Protein AF-A0A5S4VM87-F1 (afdb_monomer_lite)

Structure (mmCIF, N/CA/C/O backbone):
data_AF-A0A5S4VM87-F1
#
_entry.id   AF-A0A5S4VM87-F1
#
loop_
_atom_site.group_PDB
_atom_site.id
_atom_site.type_symbol
_atom_site.label_atom_id
_atom_site.label_alt_id
_atom_site.label_comp_id
_atom_site.label_asym_id
_atom_site.label_entity_id
_atom_site.label_seq_id
_atom_site.pdbx_PDB_ins_code
_atom_site.Cartn_x
_atom_site.Cartn_y
_atom_site.Cartn_z
_atom_site.occupancy
_atom_site.B_iso_or_equiv
_atom_site.auth_seq_id
_atom_site.auth_comp_id
_atom_site.auth_asym_id
_atom_site.auth_atom_id
_atom_site.pdbx_PDB_model_num
ATOM 1 N N . MET A 1 1 ? -28.942 -15.467 -16.235 1.00 55.66 1 MET A N 1
ATOM 2 C CA . MET A 1 1 ? -27.578 -14.968 -15.940 1.00 55.66 1 MET A CA 1
ATOM 3 C C . MET A 1 1 ? -27.673 -13.908 -14.853 1.00 55.66 1 MET A C 1
ATOM 5 O O . MET A 1 1 ? -28.450 -12.975 -15.022 1.00 55.66 1 MET A O 1
ATOM 9 N N . ASN A 1 2 ? -26.977 -14.103 -13.729 1.00 70.94 2 ASN A N 1
ATOM 10 C CA . ASN A 1 2 ? -27.071 -13.259 -12.532 1.00 70.94 2 ASN A CA 1
ATOM 11 C C . ASN A 1 2 ? -26.758 -11.784 -12.869 1.00 70.94 2 ASN A C 1
ATOM 13 O O . ASN A 1 2 ? -25.857 -11.521 -13.667 1.00 70.94 2 ASN A O 1
ATOM 17 N N . ILE A 1 3 ? -27.492 -10.825 -12.297 1.00 60.91 3 ILE A N 1
ATOM 18 C CA . ILE A 1 3 ? -27.355 -9.392 -12.619 1.00 60.91 3 ILE A CA 1
ATOM 19 C C . ILE A 1 3 ? -25.920 -8.898 -12.370 1.00 60.91 3 ILE A C 1
ATOM 21 O O . ILE A 1 3 ? -25.386 -8.104 -13.139 1.00 60.91 3 ILE A O 1
ATOM 25 N N . TYR A 1 4 ? -25.250 -9.481 -11.373 1.00 54.44 4 TYR A N 1
ATOM 26 C CA . TYR A 1 4 ? -23.844 -9.235 -11.057 1.00 54.44 4 TYR A CA 1
ATOM 27 C C . TYR A 1 4 ? -22.885 -9.731 -12.148 1.00 54.44 4 TYR A C 1
ATOM 29 O O . TYR A 1 4 ? -21.926 -9.040 -12.472 1.00 54.44 4 TYR A O 1
ATOM 37 N N . LEU A 1 5 ? -23.173 -10.874 -12.781 1.00 54.44 5 LEU A N 1
ATOM 38 C CA . LEU A 1 5 ? -22.379 -11.404 -13.898 1.00 54.44 5 LEU A CA 1
ATOM 39 C C . LEU A 1 5 ? -22.463 -10.500 -15.134 1.00 54.44 5 LEU A C 1
ATOM 41 O O . LEU A 1 5 ? -21.468 -10.315 -15.827 1.00 54.44 5 LEU A O 1
ATOM 45 N N . LYS A 1 6 ? -23.630 -9.891 -15.388 1.00 62.97 6 LYS A N 1
ATOM 46 C CA . LYS A 1 6 ? -23.779 -8.892 -16.459 1.00 62.97 6 LYS A CA 1
ATOM 47 C C . LYS A 1 6 ? -22.964 -7.632 -16.173 1.00 62.97 6 LYS A C 1
ATOM 49 O O . LYS A 1 6 ? -22.303 -7.130 -17.074 1.00 62.97 6 LYS A O 1
ATOM 54 N N . ILE A 1 7 ? -22.987 -7.144 -14.932 1.00 67.56 7 ILE A N 1
ATOM 55 C CA . ILE A 1 7 ? -22.220 -5.955 -14.531 1.00 67.56 7 ILE A CA 1
ATOM 56 C C . ILE A 1 7 ? -20.717 -6.215 -14.667 1.00 67.56 7 ILE A C 1
ATOM 58 O O . ILE A 1 7 ? -20.028 -5.412 -15.286 1.00 67.56 7 ILE A O 1
ATOM 62 N N . ILE A 1 8 ? -20.221 -7.350 -14.165 1.00 66.44 8 ILE A N 1
ATOM 63 C CA . ILE A 1 8 ? -18.809 -7.738 -14.304 1.00 66.44 8 ILE A 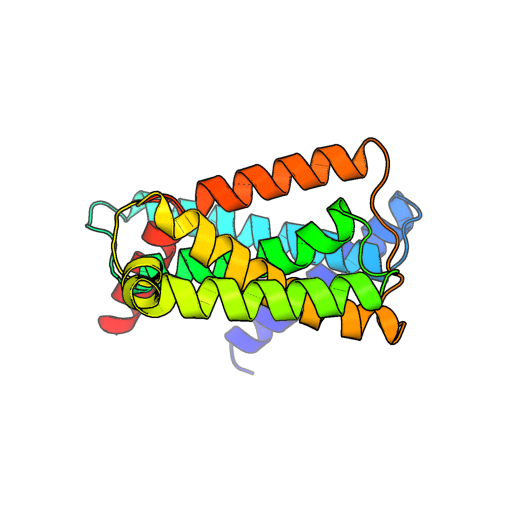CA 1
ATOM 64 C C . ILE A 1 8 ? -18.423 -7.846 -15.785 1.00 66.44 8 ILE A C 1
ATOM 66 O O . ILE A 1 8 ? -17.392 -7.313 -16.180 1.00 66.44 8 ILE A O 1
ATOM 70 N N . GLY A 1 9 ? -19.272 -8.455 -16.620 1.00 68.31 9 GLY A N 1
ATOM 71 C CA . GLY A 1 9 ? -19.034 -8.543 -18.064 1.00 68.31 9 GLY A CA 1
ATOM 72 C C . GLY A 1 9 ? -18.913 -7.174 -18.743 1.00 68.31 9 GLY A C 1
ATOM 73 O O . GLY A 1 9 ? -18.001 -6.961 -19.537 1.00 68.31 9 GLY A O 1
ATOM 74 N N . ILE A 1 10 ? -19.778 -6.218 -18.390 1.00 76.12 10 ILE A N 1
ATOM 75 C CA . ILE A 1 10 ? -19.731 -4.845 -18.923 1.00 76.12 10 ILE A CA 1
ATOM 76 C C . ILE A 1 10 ? -18.474 -4.105 -18.447 1.00 76.12 10 ILE A C 1
ATOM 78 O O . ILE A 1 10 ? -17.843 -3.404 -19.234 1.00 76.12 10 ILE A O 1
ATOM 82 N N . GLN A 1 11 ? -18.080 -4.271 -17.182 1.00 67.38 11 GLN A N 1
ATOM 83 C CA . GLN A 1 11 ? -16.852 -3.672 -16.645 1.00 67.38 11 GLN A CA 1
ATOM 84 C C . GLN A 1 11 ? -15.604 -4.219 -17.344 1.00 67.38 11 GLN A C 1
ATOM 86 O O . GLN A 1 11 ? -14.703 -3.455 -17.681 1.00 67.38 11 GLN A O 1
ATOM 91 N N . PHE A 1 12 ? -15.574 -5.526 -17.609 1.00 73.88 12 PHE A N 1
ATOM 92 C CA . PHE A 1 12 ? -14.475 -6.178 -18.316 1.00 73.88 12 PHE A CA 1
ATOM 93 C C . PHE A 1 12 ? -14.371 -5.701 -19.772 1.00 73.88 12 PHE A C 1
ATOM 95 O O . PHE A 1 12 ? -13.284 -5.377 -20.242 1.00 73.88 12 PHE A O 1
ATOM 102 N N . LEU A 1 13 ? -15.508 -5.553 -20.461 1.00 78.81 13 LEU A N 1
ATOM 103 C CA . LEU A 1 13 ? -15.570 -4.966 -21.804 1.00 78.81 13 LEU A CA 1
ATOM 104 C C . LEU A 1 13 ? -15.088 -3.509 -21.830 1.00 78.81 13 LEU A C 1
ATOM 106 O O . LEU A 1 13 ? -14.340 -3.133 -22.728 1.00 78.81 13 LEU A O 1
ATOM 110 N N . ALA A 1 14 ? -15.471 -2.698 -20.840 1.00 76.56 14 ALA A N 1
ATOM 111 C CA . ALA A 1 14 ? -15.020 -1.311 -20.732 1.00 76.56 14 ALA A CA 1
ATOM 112 C C . ALA A 1 14 ? -13.506 -1.202 -20.477 1.00 76.56 14 ALA A C 1
ATOM 114 O O . ALA A 1 14 ? -12.863 -0.300 -21.009 1.00 76.56 14 ALA A O 1
ATOM 115 N N . LEU A 1 15 ? -12.934 -2.128 -19.699 1.00 75.50 15 LEU A N 1
ATOM 116 C CA . LEU A 1 15 ? -11.491 -2.221 -19.460 1.00 75.50 15 LEU A CA 1
ATOM 117 C C . LEU A 1 15 ? -10.720 -2.558 -20.738 1.00 75.50 15 LEU A C 1
ATOM 119 O O . LEU A 1 15 ? -9.757 -1.866 -21.057 1.00 75.50 15 LEU A O 1
ATOM 123 N N . ILE A 1 16 ? -11.170 -3.573 -21.481 1.00 75.69 16 ILE A N 1
ATOM 124 C CA . ILE A 1 16 ? -10.553 -3.972 -22.754 1.00 75.69 16 ILE A CA 1
ATOM 125 C C . ILE A 1 16 ? -10.645 -2.826 -23.763 1.00 75.69 16 ILE A C 1
ATOM 127 O O . ILE A 1 16 ? -9.636 -2.423 -24.333 1.00 75.69 16 ILE A O 1
ATOM 131 N N . PHE A 1 17 ? -11.835 -2.247 -23.941 1.00 82.19 17 PHE A N 1
ATOM 132 C CA . PHE A 1 17 ? -12.043 -1.177 -24.914 1.00 82.19 17 PHE A CA 1
ATOM 133 C C . PHE A 1 17 ? -11.267 0.094 -24.553 1.00 82.19 17 PHE A C 1
ATOM 135 O O . PHE A 1 17 ? -10.636 0.698 -25.415 1.00 82.19 17 PHE A O 1
ATOM 142 N N . GLY A 1 18 ? -11.262 0.483 -23.275 1.00 79.19 18 GLY A N 1
ATOM 143 C CA . GLY A 1 18 ? -10.449 1.599 -22.800 1.00 79.19 18 GLY A CA 1
ATOM 144 C C . GLY A 1 18 ? -8.955 1.351 -23.006 1.00 79.19 18 GLY A C 1
ATOM 145 O O . GLY A 1 18 ? -8.240 2.278 -23.381 1.00 79.19 18 GLY A O 1
ATOM 146 N N . GLY A 1 19 ? -8.495 0.111 -22.791 1.00 76.94 19 GLY A N 1
ATOM 147 C CA . GLY A 1 19 ? -7.107 -0.297 -23.008 1.00 76.94 19 GLY A CA 1
ATOM 148 C C . GLY A 1 19 ? -6.702 -0.166 -24.477 1.00 76.94 19 GLY A C 1
ATOM 149 O O . GLY A 1 19 ? -5.729 0.512 -24.797 1.00 76.94 19 GLY A O 1
ATOM 150 N N . MET 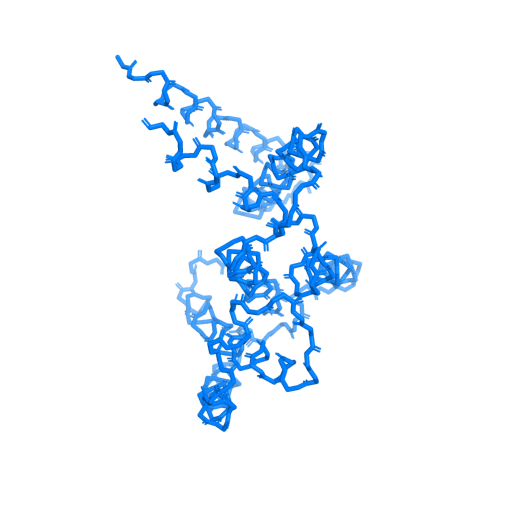A 1 20 ? -7.513 -0.707 -25.386 1.00 76.56 20 MET A N 1
ATOM 151 C CA . MET A 1 20 ? -7.290 -0.565 -26.830 1.00 76.56 20 MET A CA 1
ATOM 152 C C . MET A 1 20 ? -7.263 0.906 -27.274 1.00 76.56 20 MET A C 1
ATOM 154 O O . MET A 1 20 ? -6.466 1.302 -28.117 1.00 76.56 20 MET A O 1
ATOM 158 N N . LEU A 1 21 ? -8.125 1.747 -26.699 1.00 79.50 21 LEU A N 1
ATOM 159 C CA . LEU A 1 21 ? -8.234 3.157 -27.078 1.00 79.50 21 LEU A CA 1
ATOM 160 C C . LEU A 1 21 ? -7.004 3.968 -26.633 1.00 79.50 21 LEU A C 1
ATOM 162 O O . LEU A 1 21 ? -6.521 4.818 -27.378 1.00 79.50 21 LEU A O 1
ATOM 166 N N . LEU A 1 22 ? -6.467 3.685 -25.443 1.00 72.12 22 LEU A N 1
ATOM 167 C CA . LEU A 1 22 ? -5.230 4.294 -24.942 1.00 72.12 22 LEU A CA 1
ATOM 168 C C . LEU A 1 22 ? -3.988 3.829 -25.713 1.00 72.12 22 LEU A C 1
ATOM 170 O O . LEU A 1 22 ? -3.098 4.642 -25.949 1.00 72.12 22 LEU A O 1
ATOM 174 N N . GLU A 1 23 ? -3.950 2.566 -26.136 1.00 76.56 23 GLU A N 1
ATOM 175 C CA . GLU A 1 23 ? -2.900 2.038 -27.012 1.00 76.56 23 GLU A CA 1
ATOM 176 C C . GLU A 1 23 ? -2.871 2.802 -28.343 1.00 76.56 23 GLU A C 1
ATOM 178 O O . GLU A 1 23 ? -1.837 3.354 -28.708 1.00 76.56 23 GLU A O 1
ATOM 183 N N . ILE A 1 24 ? -4.024 2.947 -29.006 1.00 77.25 24 ILE A N 1
ATOM 184 C CA . ILE A 1 24 ? -4.137 3.654 -30.293 1.00 77.25 24 ILE A CA 1
ATOM 185 C C . ILE A 1 24 ? -3.801 5.148 -30.167 1.00 77.25 24 ILE A C 1
ATOM 187 O O . ILE A 1 24 ? -3.170 5.717 -31.055 1.00 77.25 24 ILE A O 1
ATOM 191 N N . LEU A 1 25 ? -4.248 5.812 -29.096 1.00 77.62 25 LEU A N 1
ATOM 192 C CA . LEU A 1 25 ? -4.077 7.263 -28.946 1.00 77.62 25 LEU A CA 1
ATOM 193 C C . LEU A 1 25 ? -2.673 7.683 -28.504 1.00 77.62 25 LEU A C 1
ATOM 195 O O . LEU A 1 25 ? -2.259 8.799 -28.818 1.00 77.62 25 LEU A O 1
ATOM 199 N N . PHE A 1 26 ? -1.977 6.846 -27.734 1.00 74.56 26 PHE A N 1
ATOM 200 C CA . PHE A 1 26 ? -0.723 7.225 -27.077 1.00 74.56 26 PHE A CA 1
ATOM 201 C C . PHE A 1 26 ? 0.467 6.336 -27.445 1.00 74.56 26 PHE A C 1
ATOM 203 O O . PHE A 1 26 ? 1.551 6.565 -26.911 1.00 74.56 26 PHE A O 1
ATOM 210 N N . ASP A 1 27 ? 0.276 5.361 -28.340 1.00 80.50 27 ASP A N 1
ATOM 211 C CA . ASP A 1 27 ? 1.308 4.427 -28.811 1.00 80.50 27 ASP A CA 1
ATOM 212 C C . ASP A 1 27 ? 2.045 3.743 -27.641 1.00 80.50 27 ASP A C 1
ATOM 214 O O . ASP A 1 27 ? 3.272 3.640 -27.586 1.00 80.50 27 ASP A O 1
ATOM 218 N N . ILE A 1 28 ? 1.269 3.343 -26.625 1.00 70.19 28 ILE A N 1
ATOM 219 C CA . ILE A 1 28 ? 1.766 2.667 -25.423 1.00 70.19 28 ILE A CA 1
ATOM 220 C C . ILE A 1 28 ? 1.501 1.158 -25.498 1.00 70.19 28 ILE A C 1
ATOM 222 O O . ILE A 1 28 ? 0.458 0.756 -26.006 1.00 70.19 28 ILE A O 1
ATOM 226 N N . PRO A 1 29 ? 2.380 0.306 -24.933 1.00 73.44 29 PRO A N 1
ATOM 227 C CA . PRO A 1 29 ? 2.191 -1.143 -24.955 1.00 73.44 29 PRO A CA 1
ATOM 228 C C . PRO A 1 29 ? 0.848 -1.593 -24.355 1.00 73.44 29 PRO A C 1
ATOM 230 O O . PRO A 1 29 ? 0.458 -1.101 -23.292 1.00 73.44 29 PRO A O 1
ATOM 233 N N . GLU A 1 30 ? 0.201 -2.590 -24.967 1.00 68.12 30 GLU A N 1
ATOM 234 C CA . GLU A 1 30 ? -1.118 -3.124 -24.573 1.00 68.12 30 GLU A CA 1
ATOM 235 C C . GLU A 1 30 ? -1.222 -3.423 -23.064 1.00 68.12 30 GLU A C 1
ATOM 237 O O . GLU A 1 30 ? -2.146 -2.974 -22.379 1.00 68.12 30 GLU A O 1
ATOM 242 N N . TRP A 1 31 ? -0.228 -4.121 -22.506 1.00 69.88 31 TRP A N 1
ATOM 243 C CA . TRP A 1 31 ? -0.197 -4.468 -21.081 1.00 69.88 31 TRP A CA 1
ATOM 244 C C . TRP A 1 31 ? -0.176 -3.220 -20.180 1.00 69.88 31 TRP A C 1
ATOM 246 O O . TRP A 1 31 ? -0.828 -3.197 -19.135 1.00 69.88 31 TRP A O 1
ATOM 256 N N . LEU A 1 32 ? 0.545 -2.166 -20.581 1.00 63.56 32 LEU A N 1
ATOM 257 C CA . LEU A 1 32 ? 0.647 -0.919 -19.826 1.00 63.56 32 LEU A CA 1
ATOM 258 C C . LEU A 1 32 ? -0.672 -0.156 -19.908 1.00 63.56 32 LEU A C 1
ATOM 260 O O . LEU A 1 32 ? -1.134 0.392 -18.907 1.00 63.56 32 LEU A O 1
ATOM 264 N N . SER A 1 33 ? -1.302 -0.174 -21.080 1.00 72.62 33 SER A N 1
ATOM 265 C CA . SER A 1 33 ? -2.617 0.413 -21.288 1.00 72.62 33 SER A CA 1
ATOM 266 C C . SER A 1 33 ? -3.683 -0.243 -20.402 1.00 72.62 33 SER A C 1
ATOM 268 O O . SER A 1 33 ? -4.384 0.445 -19.656 1.00 72.62 33 SER A O 1
ATOM 270 N N . LEU A 1 34 ? -3.740 -1.579 -20.369 1.00 68.38 34 LEU A N 1
ATOM 271 C CA . LEU A 1 34 ? -4.643 -2.333 -19.491 1.00 68.38 34 LEU A CA 1
ATOM 272 C C . LEU A 1 34 ? -4.407 -2.027 -18.006 1.00 68.38 34 LEU A C 1
ATOM 274 O O . LEU A 1 34 ? -5.368 -1.853 -17.254 1.00 68.38 34 LEU A O 1
ATOM 278 N N . VAL A 1 35 ? -3.146 -1.905 -17.579 1.00 65.94 35 VAL A N 1
ATOM 279 C CA . VAL A 1 35 ? -2.799 -1.513 -16.203 1.00 65.94 35 VAL A CA 1
ATOM 280 C C . VAL A 1 35 ? -3.284 -0.096 -15.892 1.00 65.94 35 VAL A C 1
ATOM 282 O O . VAL A 1 35 ? -3.874 0.124 -14.832 1.00 65.94 35 VAL A O 1
ATOM 285 N N . ILE A 1 36 ? -3.086 0.860 -16.804 1.00 69.19 36 ILE A N 1
ATOM 286 C CA . ILE A 1 36 ? -3.524 2.253 -16.636 1.00 69.19 36 ILE A CA 1
ATOM 287 C C . ILE A 1 36 ? -5.050 2.332 -16.543 1.00 69.19 36 ILE A C 1
ATOM 289 O O . ILE A 1 36 ? -5.571 2.957 -15.619 1.00 69.19 36 ILE A O 1
ATOM 293 N N . VAL A 1 37 ? -5.783 1.670 -17.438 1.00 73.56 37 VAL A N 1
ATOM 294 C CA . VAL A 1 37 ? -7.256 1.676 -17.424 1.00 73.56 37 VAL A CA 1
ATOM 295 C C . VAL A 1 37 ? -7.796 0.929 -16.212 1.00 73.56 37 VAL A C 1
ATOM 297 O O . VAL A 1 37 ? -8.728 1.412 -15.571 1.00 73.56 37 VAL A O 1
ATOM 300 N N . GLY A 1 38 ? -7.168 -0.184 -15.825 1.00 70.81 38 GLY A N 1
ATOM 301 C CA . GLY A 1 38 ? -7.436 -0.886 -14.571 1.00 70.81 38 GLY A CA 1
ATOM 302 C C . GLY A 1 38 ? -7.298 0.027 -13.356 1.00 70.81 38 GLY A C 1
ATOM 303 O O . GLY A 1 38 ? -8.201 0.092 -12.520 1.00 70.81 38 GLY A O 1
ATOM 304 N N . LEU A 1 39 ? -6.212 0.798 -13.292 1.00 65.75 39 LEU A N 1
ATOM 305 C CA . LEU A 1 39 ? -5.970 1.789 -12.245 1.00 65.75 39 LEU A CA 1
ATOM 306 C C . LEU A 1 39 ? -6.994 2.924 -12.271 1.00 65.75 39 LEU A C 1
ATOM 308 O O . LEU A 1 39 ? -7.503 3.284 -11.213 1.00 65.75 39 LEU A O 1
ATOM 312 N N . ILE A 1 40 ? -7.333 3.475 -13.440 1.00 70.56 40 ILE A N 1
ATOM 313 C CA . ILE A 1 40 ? -8.342 4.539 -13.573 1.00 70.56 40 ILE A CA 1
ATOM 314 C C . ILE A 1 40 ? -9.712 4.025 -13.139 1.00 70.56 40 ILE A C 1
ATOM 316 O O . ILE A 1 40 ? -10.412 4.709 -12.392 1.00 70.56 40 ILE A O 1
ATOM 320 N N . PHE A 1 41 ? -10.089 2.818 -13.559 1.00 69.88 41 PHE A N 1
ATOM 321 C CA . PHE A 1 41 ? -11.356 2.200 -13.199 1.00 69.88 41 PHE A CA 1
ATOM 322 C C . PHE A 1 41 ? -11.428 1.940 -11.695 1.00 69.88 41 PHE A C 1
ATOM 324 O O . PHE A 1 41 ? -12.390 2.341 -11.043 1.00 69.88 41 PHE A O 1
ATOM 331 N N . PHE A 1 42 ? -10.377 1.352 -11.122 1.00 65.50 42 PHE A N 1
ATOM 332 C CA . PHE A 1 42 ? -10.258 1.132 -9.686 1.00 65.50 42 PHE A CA 1
ATOM 333 C C . PHE A 1 42 ? -10.326 2.450 -8.905 1.00 65.50 42 PHE A C 1
ATOM 335 O O . PHE A 1 42 ? -11.111 2.563 -7.965 1.00 65.50 42 PHE A O 1
ATOM 342 N N . CYS A 1 43 ? -9.577 3.475 -9.322 1.00 60.56 43 CYS A N 1
ATOM 343 C CA . CYS A 1 43 ? -9.585 4.800 -8.700 1.00 60.56 43 CYS A CA 1
ATOM 344 C C . CYS A 1 43 ? -10.958 5.475 -8.800 1.00 60.56 43 CYS A C 1
ATOM 346 O O . CYS A 1 43 ? -11.432 6.035 -7.816 1.00 60.56 43 CYS A O 1
ATOM 348 N N . THR A 1 44 ? -11.613 5.402 -9.960 1.00 63.56 44 THR A N 1
ATOM 349 C CA . THR A 1 44 ? -12.948 5.973 -10.197 1.00 63.56 44 THR A CA 1
ATOM 350 C C . THR A 1 44 ? -14.001 5.256 -9.364 1.00 63.56 44 THR A C 1
ATOM 352 O O . THR A 1 44 ? -14.799 5.906 -8.689 1.00 63.56 44 THR A O 1
ATOM 355 N N . TYR A 1 45 ? -13.969 3.922 -9.347 1.00 64.94 45 TYR A N 1
ATOM 356 C CA . TYR A 1 45 ? -14.834 3.105 -8.507 1.00 64.94 45 TYR A CA 1
ATOM 357 C C . TYR A 1 45 ? -14.656 3.474 -7.036 1.00 64.94 45 TYR A C 1
ATOM 359 O O . TYR A 1 45 ? -15.638 3.785 -6.365 1.00 64.94 45 TYR A O 1
ATOM 367 N N . PHE A 1 46 ? -13.412 3.541 -6.553 1.00 60.69 46 PHE A N 1
ATOM 368 C CA . PHE A 1 46 ? -13.120 3.980 -5.192 1.00 60.69 46 PHE A CA 1
ATOM 369 C C . PHE A 1 46 ? -13.593 5.410 -4.929 1.00 60.69 46 PHE A C 1
ATOM 371 O O . PHE A 1 46 ? -14.194 5.648 -3.891 1.00 60.69 46 PHE A O 1
ATOM 378 N N . ALA A 1 47 ? -13.391 6.358 -5.844 1.00 61.34 47 ALA A N 1
ATOM 379 C CA . ALA A 1 47 ? -13.809 7.747 -5.667 1.00 61.34 47 ALA A CA 1
ATOM 380 C C . ALA A 1 47 ? -15.338 7.895 -5.578 1.00 61.34 47 ALA A C 1
ATOM 382 O O . ALA A 1 47 ? -15.836 8.606 -4.701 1.00 61.34 47 ALA A O 1
ATOM 383 N N . VAL A 1 48 ? -16.085 7.203 -6.444 1.00 61.84 48 VAL A N 1
ATOM 384 C CA . VAL A 1 48 ? -17.557 7.175 -6.425 1.00 61.84 48 VAL A CA 1
ATOM 385 C C . VAL A 1 48 ? -18.054 6.533 -5.137 1.00 61.84 48 VAL A C 1
ATOM 387 O O . VAL A 1 48 ? -18.882 7.105 -4.432 1.00 61.84 48 VAL A O 1
ATOM 390 N N . GLN A 1 49 ? -17.496 5.382 -4.785 1.00 58.69 49 GLN A N 1
ATOM 391 C CA . GLN A 1 49 ? -17.865 4.642 -3.589 1.00 58.69 49 GLN A CA 1
ATOM 392 C C . GLN A 1 49 ? -17.541 5.405 -2.293 1.00 58.69 49 GLN A C 1
ATOM 394 O O . GLN A 1 49 ? -18.367 5.478 -1.380 1.00 58.69 49 GLN A O 1
ATOM 399 N N . ILE A 1 50 ? -16.383 6.067 -2.238 1.00 58.16 50 ILE A N 1
ATOM 400 C CA . ILE A 1 50 ? -16.000 6.972 -1.152 1.00 58.16 50 ILE A CA 1
ATOM 401 C C . ILE A 1 50 ? -17.000 8.133 -1.066 1.00 58.16 50 ILE A C 1
ATOM 403 O O . ILE A 1 50 ? -17.510 8.387 0.020 1.00 58.16 50 ILE A O 1
ATOM 407 N N . ARG A 1 51 ? -17.360 8.798 -2.176 1.00 57.53 51 ARG A N 1
ATOM 408 C CA . ARG A 1 51 ? -18.361 9.888 -2.171 1.00 57.53 51 ARG A CA 1
ATOM 409 C C . ARG A 1 51 ? -19.744 9.423 -1.705 1.00 57.53 51 ARG A C 1
ATOM 411 O O . ARG A 1 51 ? -20.344 10.070 -0.850 1.00 57.53 51 ARG A O 1
ATOM 418 N N . CYS A 1 52 ? -20.233 8.293 -2.210 1.00 53.62 52 CYS A N 1
ATOM 419 C CA . CYS A 1 52 ? -21.516 7.714 -1.803 1.00 53.62 52 CYS A CA 1
ATOM 420 C C . CYS A 1 52 ? -21.532 7.300 -0.322 1.00 53.62 52 CYS A C 1
ATOM 422 O O . CYS A 1 52 ? -22.575 7.368 0.328 1.00 53.62 52 CYS A O 1
ATOM 424 N N . SER A 1 53 ? -20.381 6.897 0.217 1.00 51.75 53 SER A N 1
ATO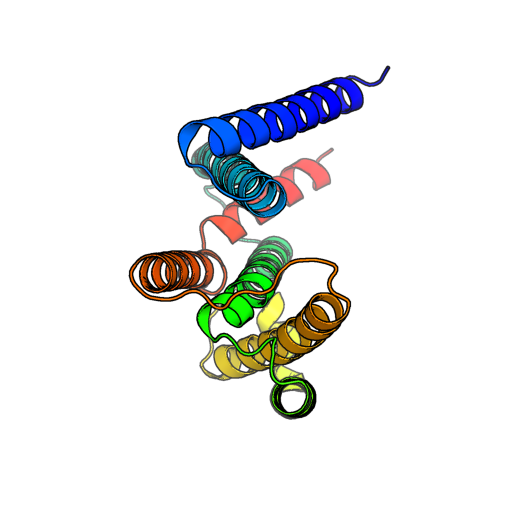M 425 C CA . SER A 1 53 ? -20.227 6.499 1.614 1.00 51.75 53 SER A CA 1
ATOM 426 C C . SER A 1 53 ? -20.024 7.680 2.569 1.00 51.75 53 SER A C 1
ATOM 428 O O . SER A 1 53 ? -20.569 7.644 3.669 1.00 51.75 53 SER A O 1
ATOM 430 N N . ILE A 1 54 ? -19.286 8.731 2.180 1.00 53.75 54 ILE A N 1
ATOM 431 C CA . ILE A 1 54 ? -19.065 9.938 3.005 1.00 53.75 54 ILE A CA 1
ATOM 432 C C . ILE A 1 54 ? -20.400 10.601 3.354 1.00 53.75 54 ILE A C 1
ATOM 434 O O . ILE A 1 54 ? -20.621 10.945 4.512 1.00 53.75 54 ILE A O 1
ATOM 438 N N . ASN A 1 55 ? -21.323 10.693 2.392 1.00 49.72 55 ASN A N 1
ATOM 439 C CA . ASN A 1 55 ? -22.651 11.279 2.611 1.00 49.72 55 ASN A CA 1
ATOM 440 C C . ASN A 1 55 ? -23.525 10.469 3.592 1.00 49.72 55 ASN A C 1
ATOM 442 O O . ASN A 1 55 ? -24.584 10.937 3.996 1.00 49.72 55 ASN A O 1
ATOM 446 N N . LYS A 1 56 ? -23.087 9.264 3.984 1.00 50.81 56 LYS A N 1
ATOM 447 C CA . LYS A 1 56 ? -23.745 8.386 4.963 1.00 50.81 56 LYS A CA 1
ATOM 448 C C . LYS A 1 56 ? -22.921 8.171 6.244 1.00 50.81 56 LYS A C 1
ATOM 450 O O . LYS A 1 56 ? -23.390 7.475 7.139 1.00 50.81 56 LYS A O 1
ATOM 455 N N . SER A 1 57 ? -21.695 8.706 6.352 1.00 50.91 57 SER A N 1
ATOM 456 C CA . SER A 1 57 ? -20.751 8.366 7.432 1.00 50.91 57 SER A CA 1
ATOM 457 C C . SER A 1 57 ? -20.656 9.456 8.508 1.00 50.91 57 SER A C 1
ATOM 459 O O . SER A 1 57 ? -19.756 10.295 8.482 1.00 50.91 57 SER A O 1
ATOM 461 N N . SER A 1 58 ? -21.548 9.421 9.493 1.00 53.16 58 SER A N 1
ATOM 462 C CA . SER A 1 58 ? -21.399 10.184 10.744 1.00 53.16 58 SER A CA 1
ATOM 463 C C . SER A 1 58 ? -20.858 9.339 11.910 1.00 53.16 58 SER A C 1
ATOM 465 O O . SER A 1 58 ? -20.712 9.849 13.015 1.00 53.16 58 SER A O 1
ATOM 467 N N . GLY A 1 59 ? -20.554 8.054 11.688 1.00 62.16 59 GLY A N 1
ATOM 468 C CA . GLY A 1 59 ? -20.170 7.113 12.747 1.00 62.16 59 GLY A CA 1
ATOM 469 C C . GLY A 1 59 ? -18.665 6.863 12.896 1.00 62.16 59 GLY A C 1
ATOM 470 O O . GLY A 1 59 ? -17.878 7.115 11.983 1.00 62.16 59 GLY A O 1
ATOM 471 N N . GLU A 1 60 ? -18.286 6.295 14.045 1.00 75.81 60 GLU A N 1
ATOM 472 C CA . GLU A 1 60 ? -16.922 5.834 14.329 1.00 75.81 60 GLU A CA 1
ATOM 473 C C . GLU A 1 60 ? -16.444 4.765 13.332 1.00 75.81 60 GLU A C 1
ATOM 475 O O . GLU A 1 60 ? -17.216 3.911 12.868 1.00 75.81 60 GLU A O 1
ATOM 480 N N . VAL A 1 61 ? -15.146 4.825 13.015 1.00 82.00 61 VAL A N 1
ATOM 481 C CA . VAL A 1 61 ? -14.455 3.892 12.119 1.00 82.00 61 VAL A CA 1
ATOM 482 C C . VAL A 1 61 ? -14.204 2.571 12.844 1.00 82.00 61 VAL A C 1
ATOM 484 O O . VAL A 1 61 ? -13.596 2.550 13.910 1.00 82.00 61 VAL A O 1
ATOM 487 N N . SER A 1 62 ? -14.653 1.471 12.241 1.00 86.31 62 SER A N 1
ATOM 488 C CA . SER A 1 62 ? -14.471 0.109 12.760 1.00 86.31 62 SER A CA 1
ATOM 489 C C . SER A 1 62 ? -13.033 -0.394 12.602 1.00 86.31 62 SER A C 1
ATOM 491 O O . SER A 1 62 ? -12.317 0.035 11.692 1.00 86.31 62 SER A O 1
ATOM 493 N N . SER A 1 63 ? -12.642 -1.364 13.433 1.00 86.12 63 SER A N 1
ATOM 494 C CA . SER A 1 63 ? -11.362 -2.082 13.325 1.00 86.12 63 SER A CA 1
ATOM 495 C C . SER A 1 63 ? -11.155 -2.703 11.943 1.00 86.12 63 SER A C 1
ATOM 497 O O . SER A 1 63 ? -10.072 -2.592 11.372 1.00 86.12 63 SER A O 1
ATOM 499 N N . ASP A 1 64 ? -12.207 -3.287 11.372 1.00 85.38 64 ASP A N 1
ATOM 500 C CA . ASP A 1 64 ? -12.146 -3.970 10.076 1.00 85.38 64 ASP A CA 1
ATOM 501 C C . ASP A 1 64 ? -11.963 -2.976 8.930 1.00 85.38 64 ASP A C 1
ATOM 503 O O . ASP A 1 64 ? -11.198 -3.215 7.994 1.00 85.38 64 ASP A O 1
ATOM 507 N N . GLY A 1 65 ? -12.595 -1.803 9.037 1.00 85.00 65 GLY A N 1
ATOM 508 C CA . GLY A 1 65 ? -12.386 -0.718 8.087 1.00 85.00 65 GLY A CA 1
ATOM 509 C C . GLY A 1 65 ? -10.945 -0.203 8.084 1.00 85.00 65 GLY A C 1
ATOM 510 O O . GLY A 1 65 ? -10.400 0.109 7.024 1.00 85.00 65 GLY A O 1
ATOM 511 N N . ILE A 1 66 ? -10.302 -0.151 9.252 1.00 89.62 66 ILE A N 1
ATOM 512 C CA . ILE A 1 66 ? -8.892 0.247 9.387 1.00 89.62 66 ILE A CA 1
ATOM 513 C C . ILE A 1 66 ? -7.983 -0.817 8.778 1.00 89.62 66 ILE A C 1
ATOM 515 O O . ILE A 1 66 ? -7.106 -0.477 7.979 1.00 89.62 66 ILE A O 1
ATOM 519 N N . ALA A 1 67 ? -8.226 -2.091 9.091 1.00 88.81 67 ALA A N 1
ATOM 520 C CA . ALA A 1 67 ? -7.449 -3.202 8.556 1.00 88.81 67 ALA A CA 1
ATOM 521 C C . ALA A 1 67 ? -7.538 -3.250 7.027 1.00 88.81 67 ALA A C 1
ATOM 523 O O . ALA A 1 67 ? -6.509 -3.304 6.352 1.00 88.81 67 ALA A O 1
ATOM 524 N N . GLY A 1 68 ? -8.749 -3.125 6.474 1.00 85.69 68 GLY A N 1
ATOM 525 C CA . GLY A 1 68 ? -8.980 -3.082 5.032 1.00 85.69 68 GLY A CA 1
ATOM 526 C C . GLY A 1 68 ? -8.271 -1.910 4.350 1.00 85.69 68 GLY A C 1
ATOM 527 O O . GLY A 1 68 ? -7.616 -2.097 3.324 1.00 85.69 68 GLY A O 1
ATOM 528 N N . ALA A 1 69 ? -8.329 -0.710 4.937 1.00 88.56 69 ALA A N 1
ATOM 529 C CA . ALA A 1 69 ? -7.638 0.456 4.392 1.00 88.56 69 ALA A CA 1
ATOM 530 C C . ALA A 1 69 ? -6.112 0.280 4.386 1.00 88.56 69 ALA A C 1
ATOM 532 O O . ALA A 1 69 ? -5.465 0.560 3.375 1.00 88.56 69 ALA A O 1
ATOM 533 N N . ARG A 1 70 ? -5.537 -0.224 5.484 1.00 92.38 70 ARG A N 1
ATOM 534 C CA . ARG A 1 70 ? -4.089 -0.434 5.619 1.00 92.38 70 ARG A CA 1
ATOM 535 C C . ARG A 1 70 ? -3.577 -1.552 4.712 1.00 92.38 70 ARG A C 1
ATOM 537 O O . ARG A 1 70 ? -2.550 -1.363 4.065 1.00 92.38 70 ARG A O 1
ATOM 544 N N . LEU A 1 71 ? -4.302 -2.668 4.597 1.00 90.50 71 LEU A N 1
ATOM 545 C CA . LEU A 1 71 ? -3.978 -3.751 3.659 1.00 90.50 71 LEU A CA 1
ATOM 546 C C . LEU A 1 71 ? -4.017 -3.271 2.206 1.00 90.50 71 LEU A C 1
ATOM 548 O O . LEU A 1 71 ? -3.083 -3.533 1.452 1.00 90.50 71 LEU A O 1
ATOM 552 N N . CYS A 1 72 ? -5.050 -2.512 1.832 1.00 87.94 72 CYS A N 1
ATOM 553 C CA . CYS A 1 72 ? -5.159 -1.918 0.501 1.00 87.94 72 CYS A CA 1
ATOM 554 C C . CYS A 1 72 ? -3.976 -0.980 0.203 1.00 87.94 72 CYS A C 1
ATOM 556 O O . CYS A 1 72 ? -3.340 -1.085 -0.846 1.00 87.94 72 CYS A O 1
ATOM 558 N N . GLY A 1 73 ? -3.618 -0.116 1.158 1.00 89.81 73 GLY A N 1
ATOM 559 C CA . GLY A 1 73 ? -2.467 0.779 1.033 1.00 89.81 73 GLY A CA 1
ATOM 560 C C . GLY A 1 73 ? -1.140 0.044 0.870 1.00 89.81 73 GLY A C 1
ATOM 561 O O . GLY A 1 73 ? -0.339 0.423 0.014 1.00 89.81 73 GLY A O 1
ATOM 562 N N . ILE A 1 74 ? -0.925 -1.022 1.647 1.00 93.25 74 ILE A N 1
ATOM 563 C CA . ILE A 1 74 ? 0.250 -1.898 1.542 1.00 93.25 74 ILE A CA 1
ATOM 564 C C . ILE A 1 74 ? 0.309 -2.552 0.161 1.00 93.25 74 ILE A C 1
ATOM 566 O O . ILE A 1 74 ? 1.351 -2.500 -0.487 1.00 93.25 74 ILE A O 1
ATOM 570 N N . PHE A 1 75 ? -0.802 -3.123 -0.304 1.00 87.50 75 PHE A N 1
ATOM 571 C CA . PHE A 1 75 ? -0.873 -3.823 -1.582 1.00 87.50 75 PHE A CA 1
ATOM 572 C C . PHE A 1 75 ? -0.537 -2.899 -2.758 1.00 87.50 75 PHE A C 1
ATOM 574 O O . PHE A 1 75 ? 0.418 -3.158 -3.490 1.00 87.50 75 PHE A O 1
ATOM 581 N N . ILE A 1 76 ? -1.243 -1.770 -2.889 1.00 85.69 76 ILE A N 1
ATOM 582 C CA . ILE A 1 76 ? -1.017 -0.810 -3.983 1.00 85.69 76 ILE A CA 1
ATOM 583 C C . ILE A 1 76 ? 0.422 -0.288 -3.949 1.00 85.69 76 ILE A C 1
ATOM 585 O O . ILE A 1 76 ? 1.102 -0.222 -4.972 1.00 85.69 76 ILE A O 1
ATOM 589 N N . SER A 1 77 ? 0.914 0.045 -2.757 1.00 89.94 77 SER A N 1
ATOM 590 C CA . SER A 1 77 ? 2.274 0.546 -2.591 1.00 89.94 77 SER A CA 1
ATOM 591 C C . SER A 1 77 ? 3.332 -0.504 -2.924 1.00 89.94 77 SER A C 1
ATOM 593 O O . SER A 1 77 ? 4.359 -0.149 -3.492 1.00 89.94 77 SER A O 1
ATOM 595 N N . SER A 1 78 ? 3.086 -1.783 -2.631 1.00 86.81 78 SER A N 1
ATOM 596 C CA . SER A 1 78 ? 4.010 -2.872 -2.965 1.00 86.81 78 SER A CA 1
ATOM 597 C C . SER A 1 78 ? 4.118 -3.155 -4.463 1.00 86.81 78 SER A C 1
ATOM 599 O O . SER A 1 78 ? 5.149 -3.644 -4.909 1.00 86.81 78 SER A O 1
ATOM 601 N N . ILE A 1 79 ? 3.091 -2.800 -5.240 1.00 81.00 79 ILE A N 1
ATOM 602 C CA . ILE A 1 79 ? 3.125 -2.857 -6.705 1.00 81.00 79 ILE A CA 1
ATOM 603 C C . ILE A 1 79 ? 3.851 -1.632 -7.259 1.00 81.00 79 ILE A C 1
ATOM 605 O O . ILE A 1 79 ? 4.697 -1.758 -8.134 1.00 81.00 79 ILE A O 1
ATOM 609 N N . LEU A 1 80 ? 3.544 -0.439 -6.743 1.00 82.12 80 LEU A N 1
ATOM 610 C CA . LEU A 1 80 ? 4.029 0.826 -7.296 1.00 82.12 80 LEU A CA 1
ATOM 611 C C . LEU A 1 80 ? 5.510 1.097 -6.976 1.00 82.12 80 LEU A C 1
ATOM 613 O O . LEU A 1 80 ? 6.251 1.626 -7.807 1.00 82.12 80 LEU A O 1
ATOM 617 N N . LEU A 1 81 ? 5.956 0.731 -5.771 1.00 84.50 81 LEU A N 1
ATOM 618 C CA . LEU A 1 81 ? 7.299 1.031 -5.278 1.00 84.50 81 LEU A CA 1
ATOM 619 C C . LEU A 1 81 ? 8.421 0.361 -6.104 1.00 84.50 81 LEU A C 1
ATOM 621 O O . LEU A 1 81 ? 9.389 1.057 -6.419 1.00 84.50 81 LEU A O 1
ATOM 625 N N . PRO A 1 82 ? 8.312 -0.911 -6.540 1.00 79.19 82 PRO A N 1
ATOM 626 C CA . PRO A 1 82 ? 9.282 -1.524 -7.447 1.00 79.19 82 PRO A CA 1
ATOM 627 C C . PRO A 1 82 ? 9.490 -0.756 -8.758 1.00 79.19 82 PRO A C 1
ATOM 629 O O . PRO A 1 82 ? 10.635 -0.600 -9.185 1.00 79.19 82 PRO A O 1
ATOM 632 N N . PHE A 1 83 ? 8.424 -0.217 -9.364 1.00 77.31 83 PHE A N 1
ATOM 633 C CA . PHE A 1 83 ? 8.522 0.599 -10.583 1.00 77.31 83 PHE A CA 1
ATOM 634 C C . PHE A 1 83 ? 9.169 1.962 -10.320 1.00 77.31 83 PHE A C 1
ATOM 636 O O . PHE A 1 83 ? 9.963 2.432 -11.136 1.00 77.31 83 PHE A O 1
ATOM 643 N N . ILE A 1 84 ? 8.870 2.586 -9.173 1.00 83.25 84 ILE A N 1
ATOM 644 C CA . ILE A 1 84 ? 9.492 3.852 -8.750 1.00 83.25 84 ILE A CA 1
ATOM 645 C C . ILE A 1 84 ? 10.989 3.666 -8.479 1.00 83.25 84 ILE A C 1
ATOM 647 O O . ILE A 1 84 ? 11.786 4.557 -8.783 1.00 83.25 84 ILE A O 1
ATOM 651 N N . LEU A 1 85 ? 11.384 2.554 -7.862 1.00 82.00 85 LEU A N 1
ATOM 652 C CA . LEU A 1 85 ? 12.772 2.303 -7.478 1.00 82.00 85 LEU A CA 1
ATOM 653 C C . LEU A 1 85 ? 13.595 1.640 -8.591 1.00 82.00 85 LEU A C 1
ATOM 655 O O . LEU A 1 85 ? 14.815 1.762 -8.575 1.00 82.00 85 LEU A O 1
ATOM 659 N N . GLY A 1 86 ? 12.959 0.978 -9.560 1.00 77.25 86 GLY A N 1
ATOM 660 C CA . GLY A 1 86 ? 13.650 0.252 -10.631 1.00 77.25 86 GLY A CA 1
ATOM 661 C C . GLY A 1 86 ? 14.383 -1.004 -10.145 1.00 77.25 86 GLY A C 1
ATOM 662 O O . GLY A 1 86 ? 15.353 -1.430 -10.761 1.00 77.25 86 GLY A O 1
ATOM 663 N N . ILE A 1 87 ? 13.950 -1.581 -9.020 1.00 75.00 87 ILE A N 1
ATOM 664 C CA . ILE A 1 87 ? 14.667 -2.660 -8.313 1.00 75.00 87 ILE A CA 1
ATOM 665 C C . ILE A 1 87 ? 14.408 -4.063 -8.873 1.00 75.00 87 ILE A C 1
ATOM 667 O O . ILE A 1 87 ? 15.156 -4.985 -8.569 1.00 75.00 87 ILE A O 1
ATOM 671 N N . TYR A 1 88 ? 13.392 -4.233 -9.720 1.00 67.75 88 TYR A N 1
ATOM 672 C CA . TYR A 1 88 ? 12.983 -5.538 -10.251 1.00 67.75 88 TYR A CA 1
ATOM 673 C C . TYR A 1 88 ? 14.093 -6.256 -11.051 1.00 67.75 88 TYR A C 1
ATOM 675 O O . TYR A 1 88 ? 14.096 -7.480 -11.089 1.00 67.75 88 TYR A O 1
ATOM 683 N N . ILE A 1 89 ? 15.058 -5.525 -11.635 1.00 65.19 89 ILE A N 1
ATOM 684 C CA . ILE A 1 89 ? 16.199 -6.100 -12.382 1.00 65.19 89 ILE A CA 1
ATOM 685 C C . ILE A 1 89 ? 17.176 -6.816 -11.433 1.00 65.19 89 ILE A C 1
ATOM 687 O O . ILE A 1 89 ? 17.893 -7.734 -11.824 1.00 65.19 89 ILE A O 1
ATOM 691 N N . TYR A 1 90 ? 17.224 -6.404 -10.165 1.00 77.31 90 TYR A N 1
ATOM 692 C CA . TYR A 1 90 ? 18.292 -6.774 -9.245 1.00 77.31 90 TYR A CA 1
ATOM 693 C C . TYR A 1 90 ? 17.831 -7.841 -8.249 1.00 77.31 90 TYR A C 1
ATOM 695 O O . TYR A 1 90 ? 17.470 -7.542 -7.110 1.00 77.31 90 TYR A O 1
ATOM 703 N N . GLN A 1 91 ? 17.911 -9.111 -8.652 1.00 75.44 91 GLN A N 1
ATOM 704 C CA . GLN A 1 91 ? 17.497 -10.254 -7.823 1.00 75.44 91 GLN A CA 1
ATOM 7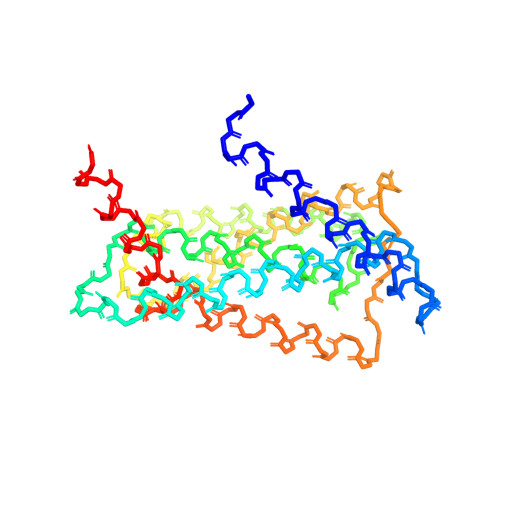05 C C . GLN A 1 91 ? 18.130 -10.263 -6.420 1.00 75.44 91 GLN A C 1
ATOM 707 O O . GLN A 1 91 ? 17.446 -10.527 -5.432 1.00 75.44 91 GLN A O 1
ATOM 712 N N . ALA A 1 92 ? 19.415 -9.912 -6.305 1.00 82.56 92 ALA A N 1
ATOM 713 C CA . ALA A 1 92 ? 20.099 -9.837 -5.013 1.00 82.56 92 ALA A CA 1
ATOM 714 C C . ALA A 1 92 ? 19.470 -8.790 -4.072 1.00 82.56 92 ALA A C 1
ATOM 716 O O . ALA A 1 92 ? 19.312 -9.046 -2.879 1.00 82.56 92 ALA A O 1
ATOM 717 N N . ILE A 1 93 ? 19.050 -7.637 -4.608 1.00 82.62 93 ILE A N 1
ATOM 718 C CA . ILE A 1 93 ? 18.369 -6.588 -3.833 1.00 82.62 93 ILE A CA 1
ATOM 719 C C . ILE A 1 93 ? 17.015 -7.101 -3.338 1.00 82.62 93 ILE A C 1
ATOM 721 O O . ILE A 1 93 ? 16.662 -6.877 -2.182 1.00 82.62 93 ILE A O 1
ATOM 725 N N . ASN A 1 94 ? 16.292 -7.853 -4.168 1.00 81.56 94 ASN A N 1
ATOM 726 C CA . ASN A 1 94 ? 14.991 -8.412 -3.801 1.00 81.56 94 ASN A CA 1
ATOM 727 C C . ASN A 1 94 ? 15.102 -9.415 -2.642 1.00 81.56 94 ASN A C 1
ATOM 729 O O . ASN A 1 94 ? 14.309 -9.353 -1.702 1.00 81.56 94 ASN A O 1
ATOM 733 N N . ILE A 1 95 ? 16.124 -10.279 -2.646 1.00 84.81 95 ILE A N 1
ATOM 734 C CA . ILE A 1 95 ? 16.399 -11.206 -1.534 1.00 84.81 95 ILE A CA 1
ATOM 735 C C . ILE A 1 95 ? 16.707 -10.429 -0.247 1.00 84.81 95 ILE A C 1
ATOM 737 O O . ILE A 1 95 ? 16.133 -10.720 0.804 1.00 84.81 95 ILE A O 1
ATOM 741 N N . ILE A 1 96 ? 17.568 -9.408 -0.326 1.00 88.44 96 ILE A N 1
ATOM 742 C CA . ILE A 1 96 ? 17.907 -8.553 0.823 1.00 88.44 96 ILE A CA 1
ATOM 743 C C . ILE A 1 96 ? 16.653 -7.866 1.375 1.00 88.44 96 ILE A C 1
ATOM 745 O O . ILE A 1 96 ? 16.462 -7.824 2.591 1.00 88.44 96 ILE A O 1
ATOM 749 N N . MET A 1 97 ? 15.773 -7.369 0.504 1.00 88.81 97 MET A N 1
ATOM 750 C CA . MET A 1 97 ? 14.514 -6.750 0.912 1.00 88.81 97 MET A CA 1
ATOM 751 C C . MET A 1 97 ? 13.598 -7.739 1.630 1.00 88.81 97 MET A C 1
ATOM 753 O O . MET A 1 97 ? 13.087 -7.404 2.695 1.00 88.81 97 MET A O 1
ATOM 757 N N . ILE A 1 98 ? 13.428 -8.961 1.118 1.00 90.25 98 ILE A N 1
ATOM 758 C CA . ILE A 1 98 ? 12.618 -9.985 1.794 1.00 90.25 98 ILE A CA 1
ATOM 759 C C . ILE A 1 98 ? 13.172 -10.254 3.196 1.00 90.25 98 ILE A C 1
ATOM 761 O O . ILE A 1 98 ? 12.423 -10.181 4.170 1.00 90.25 98 ILE A O 1
ATOM 765 N N . LEU A 1 99 ? 14.482 -10.491 3.321 1.00 92.44 99 LEU A N 1
ATOM 766 C CA . LEU A 1 99 ? 15.130 -10.746 4.612 1.00 92.44 99 LEU A CA 1
ATOM 767 C C . LEU A 1 99 ? 14.962 -9.569 5.584 1.00 92.44 99 LEU A C 1
ATOM 769 O O . LEU A 1 99 ? 14.597 -9.769 6.745 1.00 92.44 99 LEU A O 1
ATOM 773 N N . ALA A 1 100 ? 15.159 -8.337 5.108 1.00 93.06 100 ALA A N 1
ATOM 774 C CA . ALA A 1 100 ? 14.945 -7.129 5.899 1.00 93.06 100 ALA A CA 1
ATOM 775 C C . ALA A 1 100 ? 13.476 -6.977 6.326 1.00 93.06 100 ALA A C 1
ATOM 777 O O . ALA A 1 100 ? 13.200 -6.620 7.471 1.00 93.06 100 ALA A O 1
ATOM 778 N N . GLY A 1 101 ? 12.531 -7.289 5.434 1.00 94.31 101 GLY A N 1
ATOM 779 C CA . GLY A 1 101 ? 11.098 -7.276 5.709 1.00 94.31 101 GLY A CA 1
ATOM 780 C C . GLY A 1 101 ? 10.709 -8.263 6.808 1.00 94.31 101 GLY A C 1
ATOM 781 O O . GLY A 1 101 ? 10.053 -7.873 7.775 1.00 94.31 101 GLY A O 1
ATOM 782 N N . VAL A 1 102 ? 11.183 -9.513 6.716 1.00 94.88 102 VAL A N 1
ATOM 783 C CA . VAL A 1 102 ? 10.995 -10.532 7.764 1.00 94.88 102 VAL A CA 1
ATOM 784 C C . VAL A 1 102 ? 11.549 -10.035 9.100 1.00 94.88 102 VAL A C 1
ATOM 786 O O . VAL A 1 102 ? 10.845 -10.064 10.110 1.00 94.88 102 VAL A O 1
ATOM 789 N N . LEU A 1 103 ? 12.790 -9.543 9.116 1.00 96.56 103 LEU A N 1
ATOM 790 C CA . LEU A 1 103 ? 13.463 -9.114 10.342 1.00 96.56 103 LEU A CA 1
ATOM 791 C C . LEU A 1 103 ? 12.758 -7.919 11.007 1.00 96.56 103 LEU A C 1
ATOM 793 O O . LEU A 1 103 ? 12.530 -7.935 12.218 1.00 96.56 103 LEU A O 1
ATOM 797 N N . LEU A 1 104 ? 12.337 -6.919 10.226 1.00 95.81 104 LEU A N 1
ATOM 798 C CA . LEU A 1 104 ? 11.566 -5.775 10.726 1.00 95.81 104 LEU A CA 1
ATOM 799 C C . LEU A 1 104 ? 10.238 -6.205 11.356 1.00 95.81 104 LEU A C 1
ATOM 801 O O . LEU A 1 104 ? 9.878 -5.719 12.434 1.00 95.81 104 LEU A O 1
ATOM 805 N N . LEU A 1 105 ? 9.517 -7.127 10.714 1.00 95.38 105 LEU A N 1
ATOM 806 C CA . LEU A 1 105 ? 8.242 -7.627 11.228 1.00 95.38 105 LEU A CA 1
ATOM 807 C C . LEU A 1 105 ? 8.422 -8.499 12.472 1.00 95.38 105 LEU A C 1
ATOM 809 O O . LEU A 1 105 ? 7.604 -8.413 13.387 1.00 95.38 105 LEU A O 1
ATOM 813 N N . LEU A 1 106 ? 9.510 -9.266 12.571 1.00 95.12 106 LEU A N 1
ATOM 814 C CA . LEU A 1 106 ? 9.854 -10.003 13.789 1.00 95.12 106 LEU A CA 1
ATOM 815 C C . LEU A 1 106 ? 10.119 -9.059 14.968 1.00 95.12 106 LEU A C 1
ATOM 817 O O . LEU A 1 106 ? 9.579 -9.278 16.055 1.00 95.12 106 LEU A O 1
ATOM 821 N N . ILE A 1 107 ? 10.883 -7.983 14.750 1.00 95.44 107 ILE A N 1
ATOM 822 C CA . ILE A 1 107 ? 11.140 -6.951 15.769 1.00 95.44 107 ILE A CA 1
ATOM 823 C C . ILE A 1 107 ? 9.824 -6.292 16.203 1.00 95.44 107 ILE A C 1
ATOM 825 O O . ILE A 1 107 ? 9.559 -6.133 17.395 1.00 95.44 107 ILE A O 1
ATOM 829 N N . CYS A 1 108 ? 8.960 -5.956 15.244 1.00 95.19 108 CYS A N 1
ATOM 830 C CA . CYS A 1 108 ? 7.710 -5.244 15.504 1.00 95.19 108 CYS A CA 1
ATOM 831 C C . CYS A 1 108 ? 6.518 -6.162 15.831 1.00 95.19 108 CYS A C 1
ATOM 833 O O . CYS A 1 108 ? 5.393 -5.670 15.942 1.00 95.19 108 CYS A O 1
ATOM 835 N N . ARG A 1 109 ? 6.732 -7.477 16.015 1.00 95.00 109 ARG A N 1
ATOM 836 C CA . ARG A 1 109 ? 5.665 -8.498 16.078 1.00 95.00 109 ARG A CA 1
ATOM 837 C C . ARG A 1 109 ? 4.542 -8.185 17.067 1.00 95.00 109 ARG A C 1
ATOM 839 O O . ARG A 1 109 ? 3.372 -8.383 16.759 1.00 95.00 109 ARG A O 1
ATOM 846 N N . LYS A 1 110 ? 4.886 -7.632 18.238 1.00 95.75 110 LYS A N 1
ATOM 847 C CA . LYS A 1 110 ? 3.921 -7.291 19.301 1.00 95.75 110 LYS A CA 1
ATOM 848 C C . LYS A 1 110 ? 2.958 -6.172 18.893 1.00 95.75 110 LYS A C 1
ATOM 850 O O . LYS A 1 110 ? 1.881 -6.051 19.461 1.00 95.75 110 LYS A O 1
ATOM 855 N N . ASN A 1 111 ? 3.340 -5.356 17.915 1.00 94.38 111 ASN A N 1
ATOM 856 C CA . ASN A 1 111 ? 2.592 -4.189 17.466 1.00 94.38 111 ASN A CA 1
ATOM 857 C C . ASN A 1 111 ? 1.882 -4.412 16.122 1.00 94.38 111 ASN A C 1
ATOM 859 O O . ASN A 1 111 ? 1.181 -3.506 15.679 1.00 94.38 111 ASN A O 1
ATOM 863 N N . ILE A 1 112 ? 2.017 -5.586 15.488 1.00 93.50 112 ILE A N 1
ATOM 864 C CA . ILE A 1 112 ? 1.394 -5.883 14.184 1.00 93.50 112 ILE A CA 1
ATOM 865 C C . ILE A 1 112 ? -0.134 -5.844 14.273 1.00 93.50 112 ILE A C 1
ATOM 867 O O . ILE A 1 112 ? -0.770 -5.168 13.472 1.00 93.50 112 ILE A O 1
ATOM 871 N N . SER A 1 113 ? -0.736 -6.497 15.273 1.00 93.31 113 SER A N 1
ATOM 872 C CA . SER A 1 113 ? -2.197 -6.451 15.450 1.00 93.31 113 SER A CA 1
ATOM 873 C C . SER A 1 113 ? -2.679 -5.014 15.689 1.00 93.31 113 SER A C 1
ATOM 875 O O . SER A 1 113 ? -3.573 -4.517 15.006 1.00 93.31 113 SER A O 1
ATOM 877 N N . SER A 1 114 ? -1.983 -4.280 16.563 1.00 94.19 114 SER A N 1
ATOM 878 C CA . SER A 1 114 ? -2.226 -2.853 16.775 1.00 94.19 114 SER A CA 1
ATOM 879 C C . SER A 1 114 ? -2.162 -2.037 15.479 1.00 94.19 114 SER A C 1
ATOM 881 O O . SER A 1 114 ? -2.980 -1.143 15.271 1.00 94.19 114 SER A O 1
ATOM 883 N N . PHE A 1 115 ? -1.210 -2.351 14.597 1.00 95.06 115 PHE A N 1
ATOM 884 C CA . PHE A 1 115 ? -1.082 -1.709 13.297 1.00 95.06 115 PHE A CA 1
ATOM 885 C C . PHE A 1 115 ? -2.251 -2.021 12.366 1.00 95.06 115 PHE A C 1
ATOM 887 O O . PHE A 1 115 ? -2.592 -1.159 11.578 1.00 95.06 115 PHE A O 1
ATOM 894 N N . PHE A 1 116 ? -2.902 -3.177 12.415 1.00 93.31 116 PHE A N 1
ATOM 895 C CA . PHE A 1 116 ? -4.032 -3.427 11.511 1.00 93.31 116 PHE A CA 1
ATOM 896 C C . PHE A 1 116 ? -5.360 -2.908 12.057 1.00 93.31 116 PHE A C 1
ATOM 898 O O . PHE A 1 116 ? -6.168 -2.414 11.282 1.00 93.31 116 PHE A O 1
ATOM 905 N N . PHE A 1 117 ? -5.563 -2.932 13.373 1.00 91.44 117 PHE A N 1
ATOM 906 C CA . PHE A 1 117 ? -6.909 -2.769 13.933 1.00 91.44 117 PHE A CA 1
ATOM 907 C C . PHE A 1 117 ? -7.118 -1.499 14.768 1.00 91.44 117 PHE A C 1
ATOM 909 O O . PHE A 1 117 ? -8.256 -1.065 14.933 1.00 91.44 117 PHE A O 1
ATOM 916 N N . GLU A 1 118 ? -6.062 -0.863 15.292 1.00 91.31 118 GLU A N 1
ATOM 917 C CA . GLU A 1 118 ? -6.234 0.335 16.126 1.00 91.31 118 GLU A CA 1
ATOM 918 C C . GLU A 1 118 ? -6.367 1.614 15.283 1.00 91.31 118 GLU A C 1
ATOM 920 O O . GLU A 1 118 ? -5.513 1.917 14.440 1.00 91.31 118 GLU A O 1
ATOM 925 N N . ASN A 1 119 ? -7.367 2.442 15.606 1.00 88.75 119 ASN A N 1
ATOM 926 C CA . ASN A 1 119 ? -7.605 3.749 14.978 1.00 88.75 119 ASN A CA 1
ATOM 927 C C . ASN A 1 119 ? -6.679 4.855 15.511 1.00 88.75 119 ASN A C 1
ATOM 929 O O . ASN A 1 119 ? -7.109 5.933 15.915 1.00 88.75 119 ASN A O 1
ATOM 933 N N . LYS A 1 120 ? -5.382 4.575 15.567 1.00 89.75 120 LYS A N 1
ATOM 934 C CA . LYS A 1 120 ? -4.354 5.542 15.960 1.00 89.75 120 LYS A CA 1
ATOM 935 C C . LYS A 1 120 ? -3.107 5.343 15.122 1.00 89.75 120 LYS A C 1
ATOM 937 O O . LYS A 1 120 ? -2.957 4.326 14.444 1.00 89.75 120 LYS A O 1
ATOM 942 N N . TRP A 1 121 ? -2.210 6.318 15.174 1.00 90.19 121 TRP A N 1
ATOM 943 C CA . TRP A 1 121 ? -0.898 6.220 14.551 1.00 90.19 121 TRP A CA 1
ATOM 944 C C . TRP A 1 121 ? 0.196 6.236 15.613 1.00 90.19 121 TRP A C 1
ATOM 946 O O . TRP A 1 121 ? 0.194 7.086 16.500 1.00 90.19 121 TRP A O 1
ATOM 956 N N . LYS A 1 122 ? 1.139 5.298 15.518 1.00 92.69 122 LYS A N 1
ATOM 957 C CA . LYS A 1 122 ? 2.340 5.222 16.361 1.00 92.69 122 LYS A CA 1
ATOM 958 C C . LYS A 1 122 ? 3.564 5.278 15.451 1.00 92.69 122 LYS A C 1
ATOM 960 O O . LYS A 1 122 ? 3.523 4.725 14.359 1.00 92.69 122 LYS A O 1
ATOM 965 N N . LYS A 1 123 ? 4.684 5.859 15.898 1.00 91.44 123 LYS A N 1
ATOM 966 C CA . LYS A 1 123 ? 5.923 5.899 15.088 1.00 91.44 123 LYS A CA 1
ATOM 967 C C . LYS A 1 123 ? 6.368 4.504 14.620 1.00 91.44 123 LYS A C 1
ATOM 969 O O . LYS A 1 123 ? 6.767 4.354 13.473 1.00 91.44 123 LYS A O 1
AT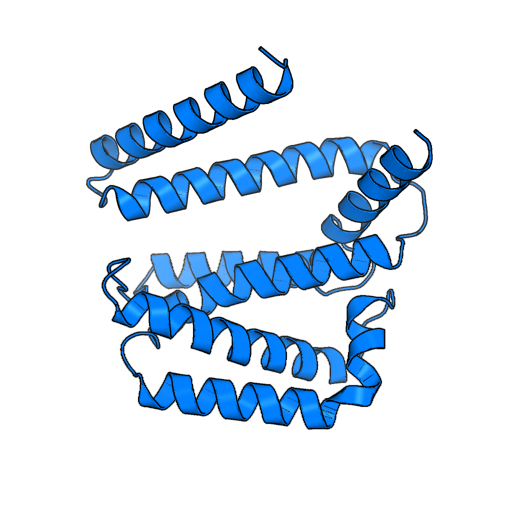OM 974 N N . ILE A 1 124 ? 6.201 3.482 15.464 1.00 93.12 124 ILE A N 1
ATOM 975 C CA . ILE A 1 124 ? 6.562 2.089 15.145 1.00 93.12 124 ILE A CA 1
ATOM 976 C C . ILE A 1 124 ? 5.756 1.491 13.979 1.00 93.12 124 ILE A C 1
ATOM 978 O O . ILE A 1 124 ? 6.196 0.541 13.343 1.00 93.12 124 ILE A O 1
ATOM 982 N N . PHE A 1 125 ? 4.595 2.065 13.650 1.00 94.94 125 PHE A N 1
ATOM 983 C CA . PHE A 1 125 ? 3.766 1.606 12.534 1.00 94.94 125 PHE A CA 1
ATOM 984 C C . PHE A 1 125 ? 4.423 1.845 11.176 1.00 94.94 125 PHE A C 1
ATOM 986 O O . PHE A 1 125 ? 4.186 1.070 10.255 1.00 94.94 125 PHE A O 1
ATOM 993 N N . TRP A 1 126 ? 5.317 2.834 11.065 1.00 94.19 126 TRP A N 1
ATOM 994 C CA . TRP A 1 126 ? 6.139 3.004 9.866 1.00 94.19 126 TRP A CA 1
ATOM 995 C C . TRP A 1 126 ? 7.043 1.800 9.606 1.00 94.19 126 TRP A C 1
ATOM 997 O O . TRP A 1 126 ? 7.184 1.386 8.460 1.00 94.19 126 TRP A O 1
ATOM 1007 N N . MET A 1 127 ? 7.615 1.207 10.658 1.00 94.56 127 MET A N 1
ATOM 1008 C CA . MET A 1 127 ? 8.483 0.034 10.525 1.00 94.56 127 MET A CA 1
ATOM 1009 C C . MET A 1 127 ? 7.695 -1.204 10.101 1.00 94.56 127 MET A C 1
ATOM 1011 O O . MET A 1 127 ? 8.164 -1.967 9.264 1.00 94.56 127 MET A O 1
ATOM 1015 N N . ILE A 1 128 ? 6.480 -1.376 10.631 1.00 96.12 128 ILE A N 1
ATOM 1016 C CA . ILE A 1 128 ? 5.584 -2.470 10.230 1.00 96.12 128 ILE A CA 1
ATOM 1017 C C . ILE A 1 128 ? 5.176 -2.303 8.766 1.00 96.12 128 ILE A C 1
ATOM 1019 O O . ILE A 1 128 ? 5.287 -3.245 7.988 1.00 96.12 128 ILE A O 1
ATOM 1023 N N . TYR A 1 129 ? 4.775 -1.091 8.375 1.00 94.94 129 TYR A N 1
ATOM 1024 C CA . TYR A 1 129 ? 4.425 -0.773 6.994 1.00 94.94 129 TYR A CA 1
ATOM 1025 C C . TYR A 1 129 ? 5.583 -1.054 6.025 1.00 94.94 129 TYR A C 1
ATOM 1027 O O . TYR A 1 129 ? 5.388 -1.752 5.032 1.00 94.94 129 TYR A O 1
ATOM 1035 N N . LEU A 1 130 ? 6.797 -0.585 6.337 1.00 93.69 130 LEU A N 1
ATOM 1036 C CA . LEU A 1 130 ? 7.996 -0.868 5.541 1.00 93.69 130 LEU A CA 1
ATOM 1037 C C . LEU A 1 130 ? 8.319 -2.365 5.488 1.00 93.69 130 LEU A C 1
ATOM 1039 O O . LEU A 1 130 ? 8.648 -2.874 4.422 1.00 93.69 130 LEU A O 1
ATOM 1043 N N . GLY A 1 131 ? 8.174 -3.084 6.603 1.00 94.69 131 GLY A N 1
ATOM 1044 C CA . GLY A 1 131 ? 8.376 -4.531 6.647 1.00 94.69 131 GLY A CA 1
ATOM 1045 C C . GLY A 1 131 ? 7.421 -5.287 5.716 1.00 94.69 131 GLY A C 1
ATOM 1046 O O . GLY A 1 131 ? 7.857 -6.127 4.930 1.00 94.69 131 GLY A O 1
ATOM 1047 N N . CYS A 1 132 ? 6.130 -4.936 5.737 1.00 94.50 132 CYS A N 1
ATOM 1048 C CA . CYS A 1 132 ? 5.137 -5.487 4.813 1.00 94.50 132 CYS A CA 1
ATOM 1049 C C . CYS A 1 132 ? 5.442 -5.129 3.352 1.00 94.50 132 CYS A C 1
ATOM 1051 O O . CYS A 1 132 ? 5.327 -5.987 2.476 1.00 94.50 132 CYS A O 1
ATOM 1053 N N . LEU A 1 133 ? 5.850 -3.883 3.085 1.00 92.25 133 LEU A N 1
ATOM 1054 C CA . LEU A 1 133 ? 6.235 -3.449 1.742 1.00 92.25 133 LEU A CA 1
ATOM 1055 C C . LEU A 1 133 ? 7.408 -4.254 1.203 1.00 92.25 133 LEU A C 1
ATOM 1057 O O . LEU A 1 133 ? 7.344 -4.713 0.070 1.00 92.25 133 LEU A O 1
ATOM 1061 N N . PHE A 1 134 ? 8.464 -4.427 1.992 1.00 91.62 134 PHE A N 1
ATOM 1062 C CA . PHE A 1 134 ? 9.663 -5.129 1.549 1.00 91.62 134 PHE A CA 1
ATOM 1063 C C . PHE A 1 134 ? 9.393 -6.598 1.228 1.00 91.62 134 PHE A C 1
ATOM 1065 O O . PHE A 1 134 ? 9.877 -7.085 0.208 1.00 91.62 134 PHE A O 1
ATOM 1072 N N . LEU A 1 135 ? 8.556 -7.269 2.028 1.00 90.81 135 LEU A N 1
ATOM 1073 C CA . LEU A 1 135 ? 8.107 -8.627 1.724 1.00 90.81 135 LEU A CA 1
ATOM 1074 C C . LEU A 1 135 ? 7.371 -8.701 0.385 1.00 90.81 135 LEU A C 1
ATOM 1076 O O . LEU A 1 135 ? 7.734 -9.496 -0.478 1.00 90.81 135 LEU A O 1
ATOM 1080 N N . LEU A 1 136 ? 6.349 -7.865 0.198 1.00 87.69 136 LEU A N 1
ATOM 1081 C CA . LEU A 1 136 ? 5.507 -7.933 -0.995 1.00 87.69 136 LEU A CA 1
ATOM 1082 C C . LEU A 1 136 ? 6.229 -7.447 -2.254 1.00 87.69 136 LEU A C 1
ATOM 1084 O O . LEU A 1 136 ? 6.092 -8.075 -3.298 1.00 87.69 136 LEU A O 1
ATOM 1088 N N . CYS A 1 137 ? 7.045 -6.391 -2.162 1.00 84.81 137 CYS A N 1
ATOM 1089 C CA . CYS A 1 137 ? 7.893 -5.940 -3.271 1.00 84.81 137 CYS A CA 1
ATOM 1090 C C . CYS A 1 137 ? 8.825 -7.065 -3.732 1.00 84.81 137 CYS A C 1
ATOM 1092 O O . CYS A 1 137 ? 8.947 -7.306 -4.931 1.00 84.81 137 CYS A O 1
ATOM 1094 N N . GLY A 1 138 ? 9.447 -7.776 -2.785 1.00 79.06 138 GLY A N 1
ATOM 1095 C CA . GLY A 1 138 ? 10.292 -8.926 -3.084 1.00 79.06 138 GLY A CA 1
ATOM 1096 C C . GLY A 1 138 ? 9.535 -10.038 -3.810 1.00 79.06 138 GLY A C 1
ATOM 1097 O O . GLY A 1 138 ? 10.013 -10.539 -4.821 1.00 79.06 138 GLY A O 1
ATOM 1098 N N . VAL A 1 139 ? 8.317 -10.372 -3.379 1.00 77.00 139 VAL A N 1
ATOM 1099 C CA . VAL A 1 139 ? 7.483 -11.371 -4.072 1.00 77.00 139 VAL A CA 1
ATOM 1100 C C . VAL A 1 139 ? 7.105 -10.908 -5.484 1.00 77.00 139 VAL A C 1
ATOM 1102 O O . VAL A 1 139 ? 7.296 -11.652 -6.443 1.00 77.00 139 VAL A O 1
ATOM 1105 N N . PHE A 1 140 ? 6.633 -9.668 -5.648 1.00 70.31 140 PHE A N 1
ATOM 1106 C CA . PHE A 1 140 ? 6.259 -9.139 -6.965 1.00 70.31 140 PHE A CA 1
ATOM 1107 C C . PHE A 1 140 ? 7.440 -9.038 -7.933 1.00 70.31 140 PHE A C 1
ATOM 1109 O O . PHE A 1 140 ? 7.276 -9.243 -9.135 1.00 70.31 140 PHE A O 1
ATOM 1116 N N . SER A 1 141 ? 8.644 -8.798 -7.417 1.00 68.50 141 SER A N 1
ATOM 1117 C CA . SER A 1 141 ? 9.861 -8.771 -8.227 1.00 68.50 141 SER A CA 1
ATOM 1118 C C . SER A 1 141 ? 10.268 -10.140 -8.797 1.00 68.50 141 SER A C 1
ATOM 1120 O O . SER A 1 141 ? 10.955 -10.194 -9.814 1.00 68.50 141 SER A O 1
ATOM 1122 N N . ILE A 1 142 ? 9.823 -11.253 -8.198 1.00 66.50 142 ILE A N 1
ATO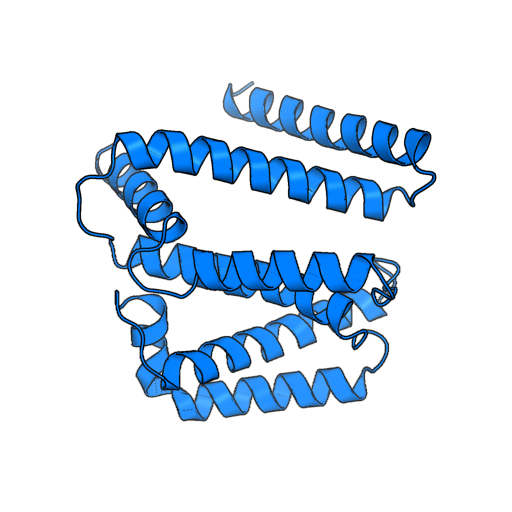M 1123 C CA . ILE A 1 142 ? 10.049 -12.597 -8.755 1.00 66.50 142 ILE A CA 1
ATOM 1124 C C . ILE A 1 142 ? 9.198 -12.781 -10.014 1.00 66.50 142 ILE A C 1
ATOM 1126 O O . ILE A 1 142 ? 9.717 -13.220 -11.036 1.00 66.50 142 ILE A O 1
ATOM 1130 N N . PHE A 1 143 ? 7.923 -12.375 -9.976 1.00 65.44 143 PHE A N 1
ATOM 1131 C CA . PHE A 1 143 ? 7.044 -12.415 -11.153 1.00 65.44 143 PHE A CA 1
ATOM 1132 C C . PHE A 1 143 ? 7.569 -11.542 -12.297 1.00 65.44 143 PHE A C 1
ATOM 1134 O O . PHE A 1 143 ? 7.504 -11.940 -13.456 1.00 65.44 143 PHE A O 1
ATOM 1141 N N . ALA A 1 144 ? 8.145 -10.386 -11.962 1.00 61.34 144 ALA A N 1
ATOM 1142 C CA . ALA A 1 144 ? 8.827 -9.510 -12.909 1.00 61.34 144 ALA A CA 1
ATOM 1143 C C . ALA A 1 144 ? 10.004 -10.193 -13.627 1.00 61.34 144 ALA A C 1
ATOM 1145 O O . ALA A 1 144 ? 10.229 -9.952 -14.807 1.00 61.34 144 ALA A O 1
ATOM 1146 N N . CYS A 1 145 ? 10.742 -11.061 -12.930 1.00 62.00 145 CYS A N 1
ATOM 1147 C CA . CYS A 1 145 ? 11.872 -11.792 -13.499 1.00 62.00 145 CYS A CA 1
ATOM 1148 C C . CYS A 1 145 ? 11.452 -12.965 -14.402 1.00 62.00 145 CYS A C 1
ATOM 1150 O O . CYS A 1 145 ? 12.268 -13.477 -15.162 1.00 62.00 145 CYS A O 1
ATOM 1152 N N . MET A 1 146 ? 10.195 -13.403 -14.321 1.00 64.88 146 MET A N 1
ATOM 1153 C CA . MET A 1 146 ? 9.641 -14.448 -15.186 1.00 64.88 146 MET A CA 1
ATOM 1154 C C . MET A 1 146 ? 9.142 -13.897 -16.538 1.00 64.88 146 MET A C 1
ATOM 1156 O O . MET A 1 146 ? 8.413 -14.600 -17.230 1.00 64.88 146 MET A O 1
ATOM 1160 N N . ASP A 1 147 ? 9.482 -12.648 -16.893 1.00 61.53 147 ASP A N 1
ATOM 1161 C CA . ASP A 1 147 ? 9.037 -11.933 -18.108 1.00 61.53 147 ASP A CA 1
ATOM 1162 C C . ASP A 1 147 ? 7.505 -11.846 -18.285 1.00 61.53 147 ASP A C 1
ATOM 1164 O O . ASP A 1 147 ? 6.994 -11.558 -19.365 1.00 61.53 147 ASP A O 1
ATOM 1168 N N . ILE A 1 148 ? 6.736 -12.022 -17.203 1.00 59.25 148 ILE A N 1
ATOM 1169 C CA . ILE A 1 148 ? 5.263 -11.945 -17.223 1.00 59.25 148 ILE A CA 1
ATOM 1170 C C . ILE A 1 148 ? 4.774 -10.491 -17.435 1.00 59.25 148 ILE A C 1
ATOM 1172 O O . ILE A 1 148 ? 3.629 -10.263 -17.820 1.00 59.25 148 ILE A O 1
ATOM 1176 N N . ALA A 1 149 ? 5.640 -9.491 -17.235 1.00 53.12 149 ALA A N 1
ATOM 1177 C CA . ALA A 1 149 ? 5.418 -8.095 -17.616 1.00 53.12 149 ALA A CA 1
ATOM 1178 C C . ALA A 1 149 ? 6.773 -7.430 -17.918 1.00 53.12 149 ALA A C 1
ATOM 1180 O O . ALA A 1 149 ? 7.731 -7.699 -17.189 1.00 53.12 149 ALA A O 1
ATOM 1181 N N . PRO A 1 150 ? 6.901 -6.548 -18.930 1.00 52.03 150 PRO A N 1
ATOM 1182 C CA . PRO A 1 150 ? 8.158 -5.869 -19.195 1.00 52.03 150 PRO A CA 1
ATOM 1183 C C . PRO A 1 150 ? 8.368 -4.830 -18.107 1.00 52.03 150 PRO A C 1
ATOM 1185 O O . PRO A 1 150 ? 7.769 -3.753 -18.045 1.00 52.03 150 PRO A O 1
ATOM 1188 N N . CYS A 1 151 ? 9.220 -5.213 -17.179 1.00 56.75 151 CYS A N 1
ATOM 1189 C CA . CYS A 1 151 ? 9.537 -4.395 -16.049 1.00 56.75 151 CYS A CA 1
ATOM 1190 C C . CYS A 1 151 ? 10.546 -3.364 -16.549 1.00 56.75 151 CYS A C 1
ATOM 1192 O O . CYS A 1 151 ? 11.690 -3.679 -16.867 1.00 56.75 151 CYS A O 1
ATOM 1194 N N . ILE A 1 152 ? 10.089 -2.127 -16.716 1.00 64.62 152 ILE A N 1
ATOM 1195 C CA . ILE A 1 152 ? 10.932 -0.976 -17.031 1.00 64.62 152 ILE A CA 1
ATOM 1196 C C . ILE A 1 152 ? 10.752 0.018 -15.888 1.00 64.62 152 ILE A C 1
ATOM 1198 O O . ILE A 1 152 ? 9.637 0.440 -15.581 1.00 64.62 152 ILE A O 1
ATOM 1202 N N . GLY A 1 153 ? 11.844 0.362 -15.208 1.00 68.69 153 GLY A N 1
ATOM 1203 C CA . GLY A 1 153 ? 11.826 1.327 -14.114 1.00 68.69 153 GLY A CA 1
ATOM 1204 C C . GLY A 1 153 ? 11.382 2.686 -14.634 1.00 68.69 153 GLY A C 1
ATOM 1205 O O . GLY A 1 153 ? 11.882 3.155 -15.659 1.00 68.69 153 GLY A O 1
ATOM 1206 N N . LEU A 1 154 ? 10.457 3.333 -13.925 1.00 73.69 154 LEU A N 1
ATOM 1207 C CA . LEU A 1 154 ? 9.961 4.644 -14.325 1.00 73.69 154 LEU A CA 1
ATOM 1208 C C . LEU A 1 154 ? 11.099 5.669 -14.244 1.00 73.69 154 LEU A C 1
ATOM 1210 O O . LEU A 1 154 ? 11.794 5.776 -13.230 1.00 73.69 154 LEU A O 1
ATOM 1214 N N . LYS A 1 155 ? 11.270 6.465 -15.302 1.00 78.62 155 LYS A N 1
ATOM 1215 C CA . LYS A 1 155 ? 12.252 7.559 -15.380 1.00 78.62 155 LYS A CA 1
ATOM 1216 C C . LYS A 1 155 ? 11.552 8.879 -15.697 1.00 78.62 155 LYS A C 1
ATOM 1218 O O . LYS A 1 155 ? 10.476 8.880 -16.281 1.00 78.62 155 LYS A O 1
ATOM 1223 N N . GLY A 1 156 ? 12.161 10.000 -15.308 1.00 83.31 156 GLY A N 1
ATOM 1224 C CA . GLY A 1 156 ? 11.653 11.343 -15.613 1.00 83.31 156 GLY A CA 1
ATOM 1225 C C . GLY A 1 156 ? 10.274 11.639 -15.010 1.00 83.31 156 GLY A C 1
ATOM 1226 O O . GLY A 1 156 ? 9.994 11.281 -13.865 1.00 83.31 156 GLY A O 1
ATOM 1227 N N . VAL A 1 157 ? 9.413 12.296 -15.791 1.00 76.38 157 VAL A N 1
ATOM 1228 C CA . VAL A 1 157 ? 8.070 12.743 -15.374 1.00 76.38 157 VAL A CA 1
ATOM 1229 C C . VAL A 1 157 ? 7.179 11.592 -14.867 1.00 76.38 157 VAL A C 1
ATOM 1231 O O . VAL A 1 157 ? 6.629 11.738 -13.774 1.00 76.38 157 VAL A O 1
ATOM 1234 N N . PRO A 1 158 ? 7.083 10.425 -15.542 1.00 76.12 158 PRO A N 1
ATOM 1235 C CA . PRO A 1 158 ? 6.327 9.276 -15.031 1.00 76.12 158 PRO A CA 1
ATOM 1236 C C . PRO A 1 158 ? 6.705 8.848 -13.608 1.00 76.12 158 PRO A C 1
ATOM 1238 O O . PRO A 1 158 ? 5.836 8.507 -12.807 1.00 76.12 158 PRO A O 1
ATOM 1241 N N . ARG A 1 159 ? 7.996 8.914 -13.255 1.00 81.88 159 ARG A N 1
ATOM 1242 C CA . ARG A 1 159 ? 8.471 8.574 -11.906 1.00 81.88 159 ARG A CA 1
ATOM 1243 C C . ARG A 1 159 ? 7.957 9.563 -10.862 1.00 81.88 159 ARG A C 1
ATOM 1245 O O . ARG A 1 159 ? 7.537 9.151 -9.786 1.00 81.88 159 ARG A O 1
ATOM 1252 N N . ILE A 1 160 ? 7.968 10.857 -11.183 1.00 81.75 160 ILE A N 1
ATOM 1253 C CA . ILE A 1 160 ? 7.476 11.924 -10.298 1.00 81.75 160 ILE A CA 1
ATOM 1254 C C . ILE A 1 160 ? 5.970 11.764 -10.067 1.00 81.75 160 ILE A C 1
ATOM 1256 O O . ILE A 1 160 ? 5.511 11.821 -8.927 1.00 81.75 160 ILE A O 1
ATOM 1260 N N . VAL A 1 161 ? 5.212 11.494 -11.134 1.00 78.00 161 VAL A N 1
ATOM 1261 C CA . VAL A 1 161 ? 3.769 11.228 -11.048 1.00 78.00 161 VAL A CA 1
ATOM 1262 C C . VAL A 1 161 ? 3.498 10.008 -10.167 1.00 78.00 161 VAL A C 1
ATOM 1264 O O . VAL A 1 161 ? 2.678 10.088 -9.254 1.00 78.00 161 VAL A O 1
ATOM 1267 N N . ALA A 1 162 ? 4.229 8.908 -10.367 1.00 79.62 162 ALA A N 1
ATOM 1268 C CA . ALA A 1 162 ? 4.091 7.709 -9.545 1.00 79.62 162 ALA A CA 1
ATOM 1269 C C . ALA A 1 162 ? 4.414 7.967 -8.063 1.00 79.62 162 ALA A C 1
ATOM 1271 O O . ALA A 1 162 ? 3.687 7.491 -7.195 1.00 79.62 162 ALA A O 1
ATOM 1272 N N . ILE A 1 163 ? 5.437 8.770 -7.751 1.00 85.12 163 ILE A N 1
ATOM 1273 C CA . ILE A 1 163 ? 5.736 9.195 -6.372 1.00 85.12 163 ILE A CA 1
ATOM 1274 C C . ILE A 1 163 ? 4.570 10.004 -5.782 1.00 85.12 163 ILE A C 1
ATOM 1276 O O . ILE A 1 163 ? 4.187 9.776 -4.633 1.00 85.12 163 ILE A O 1
ATOM 1280 N N . GLY A 1 164 ? 3.975 10.913 -6.559 1.00 82.38 164 GLY A N 1
ATOM 1281 C CA . GLY A 1 164 ? 2.795 11.674 -6.143 1.00 82.38 164 GLY A CA 1
ATOM 1282 C C . GLY A 1 164 ? 1.596 10.772 -5.835 1.00 82.38 164 GLY A C 1
ATOM 1283 O O . GLY A 1 164 ? 0.986 10.892 -4.772 1.00 82.38 164 GLY A O 1
ATOM 1284 N N . ILE A 1 165 ? 1.305 9.814 -6.720 1.00 82.69 165 ILE A N 1
ATOM 1285 C CA . ILE A 1 165 ? 0.248 8.812 -6.518 1.00 82.69 165 ILE A CA 1
ATOM 1286 C C . ILE A 1 165 ? 0.534 7.982 -5.262 1.00 82.69 165 ILE A C 1
ATOM 1288 O O . ILE A 1 165 ? -0.347 7.819 -4.418 1.00 82.69 165 ILE A O 1
ATOM 1292 N N . TRP A 1 166 ? 1.771 7.513 -5.088 1.00 87.31 166 TRP A N 1
ATOM 1293 C CA . TRP A 1 166 ? 2.180 6.753 -3.910 1.00 87.31 166 TRP A CA 1
ATOM 1294 C C . TRP A 1 166 ? 1.963 7.539 -2.610 1.00 87.31 166 TRP A C 1
ATOM 1296 O O . TRP A 1 166 ? 1.395 7.015 -1.650 1.00 87.31 166 TRP A O 1
ATOM 1306 N N . ALA A 1 167 ? 2.334 8.822 -2.585 1.00 87.38 167 ALA A N 1
ATOM 1307 C CA . ALA A 1 167 ? 2.119 9.689 -1.430 1.00 87.38 167 ALA A CA 1
ATOM 1308 C C . ALA A 1 167 ? 0.623 9.864 -1.102 1.00 87.38 167 ALA A C 1
ATOM 1310 O O . ALA A 1 167 ? 0.236 9.834 0.071 1.00 87.38 167 ALA A O 1
ATOM 1311 N N . ILE A 1 168 ? -0.232 9.995 -2.123 1.00 83.62 168 ILE A N 1
ATOM 1312 C CA . ILE A 1 168 ? -1.693 10.061 -1.957 1.00 83.62 168 ILE A CA 1
ATOM 1313 C C . ILE A 1 168 ? -2.231 8.751 -1.372 1.00 83.62 168 ILE A C 1
ATOM 1315 O O . ILE A 1 168 ? -3.035 8.792 -0.436 1.00 83.62 168 ILE A O 1
ATOM 1319 N N . VAL A 1 169 ? -1.772 7.599 -1.872 1.00 86.31 169 VAL A N 1
ATOM 1320 C CA . VAL A 1 169 ? -2.151 6.273 -1.357 1.00 86.31 169 VAL A CA 1
ATOM 1321 C C . VAL A 1 169 ? -1.783 6.157 0.118 1.00 86.31 169 VAL A C 1
ATOM 1323 O O . VAL A 1 169 ? -2.652 5.871 0.941 1.00 86.31 169 VAL A O 1
ATOM 1326 N N . VAL A 1 170 ? -0.534 6.458 0.480 1.00 87.25 170 VAL A N 1
ATOM 1327 C CA . VAL A 1 170 ? -0.045 6.429 1.868 1.00 87.25 170 VAL A CA 1
ATOM 1328 C C . VAL A 1 170 ? -0.906 7.313 2.772 1.00 87.25 170 VAL A C 1
ATOM 1330 O O . VAL A 1 170 ? -1.393 6.860 3.810 1.00 87.25 170 VAL A O 1
ATOM 1333 N N . ARG A 1 171 ? -1.169 8.558 2.355 1.00 86.31 171 ARG A N 1
ATOM 1334 C CA . ARG A 1 171 ? -1.991 9.512 3.116 1.00 86.31 171 ARG A CA 1
ATOM 1335 C C . ARG A 1 171 ? -3.442 9.054 3.272 1.00 86.31 171 ARG A C 1
ATOM 1337 O O . ARG A 1 171 ? -4.069 9.357 4.283 1.00 86.31 171 ARG A O 1
ATOM 1344 N N . SER A 1 172 ? -3.974 8.331 2.293 1.00 82.12 172 SER A N 1
ATOM 1345 C CA . SER A 1 172 ? -5.379 7.908 2.266 1.00 82.12 172 SER A CA 1
ATOM 1346 C C . SER A 1 172 ? -5.628 6.566 2.955 1.00 82.12 172 SER A C 1
ATOM 1348 O O . SER A 1 172 ? -6.784 6.206 3.164 1.00 82.12 172 SER A O 1
ATOM 1350 N N . THR A 1 173 ? -4.576 5.824 3.314 1.00 85.62 173 THR A N 1
ATOM 1351 C CA . THR A 1 173 ? -4.678 4.435 3.800 1.00 85.62 173 THR A CA 1
ATOM 1352 C C . THR A 1 173 ? -4.119 4.235 5.207 1.00 85.62 173 THR A C 1
ATOM 1354 O O . THR A 1 173 ? -4.706 3.483 5.981 1.00 85.62 173 THR A O 1
ATOM 1357 N N . LEU A 1 174 ? -3.018 4.907 5.568 1.00 86.62 174 LEU A N 1
ATOM 1358 C CA . LEU A 1 174 ? -2.298 4.642 6.821 1.00 86.62 174 LEU A CA 1
ATOM 1359 C C . LEU A 1 174 ? -2.788 5.438 8.047 1.00 86.62 174 LEU A C 1
ATOM 1361 O O . LEU A 1 174 ? -2.926 4.826 9.120 1.00 86.62 174 LEU A O 1
ATOM 1365 N N . PRO A 1 175 ? -3.035 6.764 7.944 1.00 86.81 175 PRO A N 1
ATOM 1366 C CA . PRO A 1 175 ? -3.463 7.570 9.083 1.00 86.81 175 PRO A CA 1
ATOM 1367 C C . PRO A 1 175 ? -4.782 7.076 9.703 1.00 86.81 175 PRO A C 1
ATOM 1369 O O . PRO A 1 175 ? -5.556 6.370 9.054 1.00 86.81 175 PRO A O 1
ATOM 1372 N N . PRO A 1 176 ? -5.071 7.444 10.962 1.00 83.56 176 PRO A N 1
ATOM 1373 C CA . PRO A 1 176 ? -6.369 7.171 11.559 1.00 83.56 176 PRO A CA 1
ATOM 1374 C C . PRO A 1 176 ? -7.465 7.962 10.840 1.00 83.56 176 PRO A C 1
ATOM 1376 O O . PRO A 1 176 ? -7.216 9.038 10.295 1.00 83.56 176 PRO A O 1
ATOM 1379 N N . ASN A 1 177 ? -8.694 7.448 10.882 1.00 82.19 177 ASN A N 1
ATOM 1380 C CA . ASN A 1 177 ? -9.885 8.121 10.353 1.00 82.19 177 ASN A CA 1
ATOM 1381 C C . ASN A 1 177 ? -9.810 8.544 8.874 1.00 82.19 177 ASN A C 1
ATOM 1383 O O . ASN A 1 177 ? -10.415 9.544 8.479 1.00 82.19 177 ASN A O 1
ATOM 1387 N N . THR A 1 178 ? -9.098 7.788 8.042 1.00 81.88 178 THR A N 1
ATOM 1388 C CA . THR A 1 178 ? -9.015 8.060 6.603 1.00 81.88 178 THR A CA 1
ATOM 1389 C C . THR A 1 178 ? -10.353 7.870 5.891 1.00 81.88 178 THR A C 1
ATOM 1391 O O . THR A 1 178 ? -11.219 7.109 6.322 1.00 81.88 178 THR A O 1
ATOM 1394 N N . LEU A 1 179 ? -10.495 8.508 4.728 1.00 74.06 179 LEU A N 1
ATOM 1395 C CA . LEU A 1 179 ? -11.633 8.290 3.832 1.00 74.06 179 LEU A CA 1
ATOM 1396 C C . LEU A 1 179 ? -11.822 6.813 3.477 1.00 74.06 179 LEU A C 1
ATOM 1398 O O . LEU A 1 179 ? -12.946 6.314 3.488 1.00 74.06 179 LEU A O 1
ATOM 1402 N N . LEU A 1 180 ? -10.721 6.105 3.223 1.00 76.56 180 LEU A N 1
ATOM 1403 C CA . LEU A 1 180 ? -10.754 4.694 2.864 1.00 76.56 180 LEU A CA 1
ATOM 1404 C C . LEU A 1 180 ? -11.224 3.809 4.027 1.00 76.56 180 LEU A C 1
ATOM 1406 O O . LEU A 1 180 ? -12.020 2.897 3.818 1.00 76.56 180 LEU A O 1
ATOM 1410 N N . SER A 1 181 ? -10.787 4.099 5.257 1.00 80.81 181 SER A N 1
ATOM 1411 C CA . SER A 1 181 ? -11.212 3.333 6.438 1.00 80.81 181 SER A CA 1
ATOM 1412 C C . SER A 1 181 ? -12.681 3.568 6.801 1.00 80.81 181 SER A C 1
ATOM 1414 O O . SER A 1 181 ? -13.389 2.625 7.168 1.00 80.81 181 SER A O 1
ATOM 1416 N N . ARG A 1 182 ? -13.179 4.800 6.629 1.00 76.88 182 ARG A N 1
ATOM 1417 C CA . ARG A 1 182 ? -14.610 5.130 6.754 1.00 76.88 182 ARG A CA 1
ATOM 1418 C C . ARG A 1 182 ? -15.447 4.396 5.711 1.00 76.88 182 ARG A C 1
ATOM 1420 O O . ARG A 1 182 ? -16.476 3.817 6.046 1.00 76.88 182 ARG A O 1
ATOM 1427 N N . PHE A 1 183 ? -14.980 4.377 4.465 1.00 75.69 183 PHE A N 1
ATOM 1428 C CA . PHE A 1 183 ? -15.623 3.640 3.382 1.00 75.69 183 PHE A CA 1
ATOM 1429 C C . PHE A 1 183 ? -15.706 2.135 3.672 1.00 75.69 183 PHE A C 1
ATOM 1431 O O . PHE A 1 183 ? -16.790 1.553 3.629 1.00 75.69 183 PHE A O 1
ATOM 1438 N N . ALA A 1 184 ? -14.582 1.516 4.037 1.00 75.00 184 ALA A N 1
ATOM 1439 C CA . ALA A 1 184 ? -14.535 0.095 4.365 1.00 75.00 184 ALA A CA 1
ATOM 1440 C C . ALA A 1 184 ? -15.434 -0.252 5.569 1.00 75.00 184 ALA A C 1
ATOM 1442 O O . ALA A 1 184 ? -16.170 -1.235 5.523 1.00 75.00 184 ALA A O 1
ATOM 1443 N N . THR A 1 185 ? -15.459 0.605 6.598 1.00 77.31 185 THR A N 1
ATOM 1444 C CA . THR A 1 185 ? -16.360 0.462 7.757 1.00 77.31 185 THR A CA 1
ATOM 1445 C C . THR A 1 185 ? -17.831 0.453 7.349 1.00 77.31 185 THR A C 1
ATOM 1447 O O . THR A 1 185 ? -18.604 -0.375 7.826 1.00 77.31 185 THR A O 1
ATOM 1450 N N . ASN A 1 186 ? -18.237 1.375 6.478 1.00 74.50 186 ASN A N 1
ATOM 1451 C CA . ASN A 1 186 ? -19.631 1.476 6.062 1.00 74.50 186 ASN A CA 1
ATOM 1452 C C . ASN A 1 186 ? -20.079 0.262 5.250 1.00 74.50 186 ASN A C 1
ATOM 1454 O O . ASN A 1 186 ? -21.169 -0.252 5.491 1.00 74.50 186 ASN A O 1
ATOM 1458 N N . ASN A 1 187 ? -19.237 -0.239 4.346 1.00 67.56 187 ASN A N 1
ATOM 1459 C CA . ASN A 1 187 ? -19.546 -1.464 3.608 1.00 67.56 187 ASN A CA 1
ATOM 1460 C C . ASN A 1 187 ? -19.696 -2.672 4.531 1.00 67.56 187 ASN A C 1
ATOM 1462 O O . ASN A 1 187 ? -20.589 -3.490 4.321 1.00 67.56 187 ASN A O 1
ATOM 1466 N N . TYR A 1 188 ? -18.864 -2.762 5.569 1.00 65.62 188 TYR A N 1
ATOM 1467 C CA . TYR A 1 188 ? -18.987 -3.820 6.563 1.00 65.62 188 TYR A CA 1
ATOM 1468 C C . TYR A 1 188 ? -20.315 -3.725 7.330 1.00 65.62 188 TYR A C 1
ATOM 1470 O O . TYR A 1 188 ? -21.070 -4.692 7.371 1.00 65.62 188 TYR A O 1
ATOM 1478 N N . LYS A 1 189 ? -20.664 -2.539 7.850 1.00 66.75 189 LYS A N 1
ATOM 1479 C CA . LYS A 1 189 ? -21.931 -2.310 8.577 1.00 66.75 189 LYS A CA 1
ATOM 1480 C C . LYS A 1 189 ? -23.173 -2.599 7.725 1.00 66.75 189 LYS A C 1
ATOM 1482 O O . LYS A 1 189 ? -24.151 -3.131 8.237 1.00 66.75 189 LYS A O 1
ATOM 1487 N N . ILE A 1 190 ? -23.144 -2.263 6.434 1.00 58.69 190 ILE A N 1
ATOM 1488 C CA . ILE A 1 190 ? -24.257 -2.531 5.508 1.00 58.69 190 ILE A CA 1
ATOM 1489 C C . ILE A 1 190 ? -24.463 -4.036 5.294 1.00 58.69 190 ILE A C 1
ATOM 1491 O O . ILE A 1 190 ? -25.602 -4.470 5.146 1.00 58.69 190 ILE A O 1
ATOM 1495 N N . ASN A 1 191 ? -23.388 -4.825 5.277 1.00 53.88 191 ASN A N 1
ATOM 1496 C CA . ASN A 1 191 ? -23.469 -6.273 5.084 1.00 53.88 191 ASN A CA 1
ATOM 1497 C C . ASN A 1 191 ? -23.738 -7.041 6.384 1.00 53.88 191 ASN A C 1
ATOM 1499 O O . ASN A 1 191 ? -24.318 -8.113 6.317 1.00 53.88 191 ASN A O 1
ATOM 1503 N N . ALA A 1 192 ? -23.355 -6.503 7.544 1.00 58.62 192 ALA A N 1
ATOM 1504 C CA . ALA A 1 192 ? -23.647 -7.110 8.846 1.00 58.62 192 ALA A CA 1
ATOM 1505 C C . ALA A 1 192 ? -25.124 -6.971 9.269 1.00 58.62 192 ALA A C 1
ATOM 1507 O O . ALA A 1 192 ? -25.592 -7.730 10.110 1.00 58.62 192 ALA A O 1
ATOM 1508 N N . ASN A 1 193 ? -25.846 -6.002 8.695 1.00 53.94 193 ASN A N 1
ATOM 1509 C CA . ASN A 1 193 ? -27.267 -5.743 8.962 1.00 53.94 193 ASN A CA 1
ATOM 1510 C C . ASN A 1 193 ? -28.205 -6.310 7.874 1.00 53.94 193 ASN A C 1
ATOM 1512 O O . ASN A 1 193 ? -29.378 -5.934 7.828 1.00 53.94 193 ASN A O 1
ATOM 1516 N N . LYS A 1 194 ? -27.688 -7.147 6.969 1.00 46.91 194 LYS A N 1
ATOM 1517 C CA . LYS A 1 194 ? -28.456 -7.907 5.973 1.00 46.91 194 LYS A CA 1
ATOM 1518 C C . LYS A 1 194 ? -28.483 -9.374 6.362 1.00 46.91 194 LYS A C 1
ATOM 1520 O O . LYS A 1 194 ? -29.522 -10.002 6.077 1.00 46.91 194 LYS A O 1
#

pLDDT: mean 77.47, std 12.79, range [46.91, 96.56]

Radius of gyration: 18.49 Å; chains: 1; bounding box: 49×28×50 Å

Secondary structure (DSSP, 8-state):
--HHHHHHHHHHHHHHHHHHHHHHHHT--HHHHHHHHHHHHHHHHHHHHHHHHHTT--SPPPHHHHHHHHHHHHHHHHHHHHHHHTGGG-HHHHHHHHHHHHHHHHHTGGGHHHHHH-SS--TTHHHHHHHHHHHHHHHHHHHHHTTSS------SHHHHHHHHHHHHHHHHHSSTT-HHHHHHHHHHHHHHT-

Sequence (194 aa):
MNIYLKIIGIQFLALIFGGMLLEILFDIPEWLSLVIVGLIFFCTYFAVQIRCSINKSSGEVSSDGIAGARLCGIFISSILLPFILGIYIYQAINIIMILAGVLLLLICRKNISSFFFENKWKKIFWMIYLGCLFLLCGVFSIFACMDIAPCIGLKGVPRIVAIGIWAIVVRSTLPPNTLLSRFATNNYKINANK

Organism: NCBI:txid39491

Foldseek 3Di:
DDPVVVVVVVVVVCLQVQLVVCCVPPVDDSVVSSVVSVVVSVVVVLVVLLVVLVVVFPDDFFQQLLLVLQVQLLQVLLVLVCLLVVCLVPLVVLVVLLVQLVVLCVVCVVCLSVQRGPLADDPSNVSNSSSSSSNSNSVVSVVCVVVVDPRDRDDDPRSVVSVVVSVVSCVQRRHGPHSSSSSSRSVVVVVVVD